Protein AF-A0A7W0QLF8-F1 (afdb_monomer)

Structure (mmCIF, N/CA/C/O backbone):
data_AF-A0A7W0QLF8-F1
#
_entry.id   AF-A0A7W0QLF8-F1
#
loop_
_atom_site.group_PDB
_atom_site.id
_atom_site.type_symbol
_atom_site.label_atom_id
_atom_site.label_alt_id
_atom_site.label_comp_id
_atom_site.label_asym_id
_atom_site.label_entity_id
_atom_site.label_seq_id
_atom_site.pdbx_PDB_ins_code
_atom_site.Cartn_x
_atom_site.Cartn_y
_atom_site.Cartn_z
_atom_site.occupancy
_atom_site.B_iso_or_equiv
_atom_site.auth_seq_id
_atom_site.auth_comp_id
_atom_site.auth_asym_id
_atom_site.auth_atom_id
_atom_site.pdbx_PDB_model_num
ATOM 1 N N . MET A 1 1 ? 30.993 10.454 -6.622 1.00 59.81 1 MET A N 1
ATOM 2 C CA . MET A 1 1 ? 31.037 11.450 -5.529 1.00 59.81 1 MET A CA 1
ATOM 3 C C . MET A 1 1 ? 32.199 12.380 -5.813 1.00 59.81 1 MET A C 1
ATOM 5 O O . MET A 1 1 ? 33.198 11.909 -6.334 1.00 59.81 1 MET A O 1
ATOM 9 N N . SER A 1 2 ? 32.031 13.682 -5.590 1.00 84.94 2 SER A N 1
ATOM 10 C CA . SER A 1 2 ? 33.060 14.684 -5.895 1.00 84.94 2 SER A CA 1
ATOM 11 C C . SER A 1 2 ? 34.133 14.693 -4.798 1.00 84.94 2 SER A C 1
ATOM 13 O O . SER A 1 2 ? 33.792 14.639 -3.618 1.00 84.94 2 SER A O 1
ATOM 15 N N . PHE A 1 3 ? 35.407 14.806 -5.188 1.00 92.56 3 PHE A N 1
ATOM 16 C CA . PHE A 1 3 ? 36.558 14.972 -4.285 1.00 92.56 3 PHE A CA 1
ATOM 17 C C . PHE A 1 3 ? 36.371 16.151 -3.312 1.00 92.56 3 PHE A C 1
ATOM 19 O O . PHE A 1 3 ? 36.830 16.124 -2.173 1.00 92.56 3 PHE A O 1
ATOM 26 N N . GLU A 1 4 ? 35.619 17.171 -3.727 1.00 89.75 4 GLU A N 1
ATOM 27 C CA . GLU A 1 4 ? 35.323 18.337 -2.899 1.00 89.75 4 GLU A CA 1
ATOM 28 C C . GLU A 1 4 ? 34.370 18.013 -1.737 1.00 89.75 4 GLU A C 1
ATOM 30 O O . GLU A 1 4 ? 34.516 18.573 -0.652 1.00 89.75 4 GLU A O 1
ATOM 35 N N . LEU A 1 5 ? 33.440 17.065 -1.919 1.00 91.88 5 LEU A N 1
ATOM 36 C CA . LEU A 1 5 ? 32.560 16.599 -0.843 1.00 91.88 5 LEU A CA 1
ATOM 37 C C . LEU A 1 5 ? 33.354 15.827 0.218 1.00 91.88 5 LEU A C 1
ATOM 39 O O . LEU A 1 5 ? 33.158 16.045 1.410 1.00 91.88 5 LEU A O 1
ATOM 43 N N . GLU A 1 6 ? 34.276 14.959 -0.207 1.00 92.88 6 GLU A N 1
ATOM 44 C CA . GLU A 1 6 ? 35.156 14.229 0.714 1.00 92.88 6 GLU A CA 1
ATOM 45 C C . GLU A 1 6 ? 36.077 15.175 1.487 1.00 92.88 6 GLU A C 1
ATOM 47 O O . GLU A 1 6 ? 36.254 15.001 2.695 1.00 92.88 6 GLU A O 1
ATOM 52 N N . ARG A 1 7 ? 36.603 16.216 0.825 1.00 95.94 7 ARG A N 1
ATOM 53 C CA . ARG A 1 7 ? 37.396 17.256 1.489 1.00 95.94 7 ARG A CA 1
ATOM 54 C C . ARG A 1 7 ? 36.575 17.992 2.549 1.00 95.94 7 ARG A C 1
ATOM 56 O O . ARG A 1 7 ? 37.026 18.093 3.685 1.00 95.94 7 ARG A O 1
ATOM 63 N N . ARG A 1 8 ? 35.354 18.430 2.213 1.00 93.44 8 ARG A N 1
ATOM 64 C CA . ARG A 1 8 ? 34.465 19.138 3.155 1.00 93.44 8 ARG A CA 1
ATOM 65 C C . ARG A 1 8 ? 34.026 18.264 4.329 1.00 93.44 8 ARG A C 1
ATOM 67 O O . ARG A 1 8 ? 33.943 18.762 5.443 1.00 93.44 8 ARG A O 1
ATOM 74 N N . LEU A 1 9 ? 33.773 16.972 4.110 1.00 92.81 9 LEU A N 1
ATOM 75 C CA . LEU A 1 9 ? 33.439 16.038 5.194 1.00 92.81 9 LEU A CA 1
ATOM 76 C C . LEU A 1 9 ? 34.623 15.794 6.134 1.00 92.81 9 LEU A C 1
ATOM 78 O O . LEU A 1 9 ? 34.418 15.638 7.335 1.00 92.81 9 LEU A O 1
ATOM 82 N N . ARG A 1 10 ? 35.852 15.771 5.606 1.00 93.50 10 ARG A N 1
ATOM 83 C CA . ARG A 1 10 ? 37.066 15.648 6.423 1.00 93.50 10 ARG A CA 1
ATOM 84 C C . ARG A 1 10 ? 37.298 16.902 7.267 1.00 93.50 10 ARG A C 1
ATOM 86 O O . ARG A 1 10 ? 37.461 16.783 8.472 1.00 93.50 10 ARG A O 1
ATOM 93 N N . GLU A 1 11 ? 37.205 18.076 6.652 1.00 95.81 11 GLU A N 1
ATOM 94 C CA . GLU A 1 11 ? 37.344 19.379 7.319 1.00 95.81 11 GLU A CA 1
ATOM 95 C C . GLU A 1 11 ? 36.250 19.607 8.382 1.00 95.81 11 GLU A C 1
ATOM 97 O O . GLU A 1 11 ? 36.529 20.059 9.491 1.00 95.81 11 GLU A O 1
ATOM 102 N N . ALA A 1 12 ? 35.007 19.201 8.096 1.00 92.81 12 ALA A N 1
ATOM 103 C CA . ALA A 1 12 ? 33.916 19.208 9.072 1.00 92.81 12 ALA A CA 1
ATOM 104 C C . ALA A 1 12 ? 34.170 18.256 10.254 1.00 92.81 12 ALA A C 1
ATOM 106 O O . ALA A 1 12 ? 33.789 18.549 11.382 1.00 92.81 12 ALA A O 1
ATOM 107 N N . ARG A 1 13 ? 34.816 17.107 10.021 1.00 90.56 13 ARG A N 1
ATOM 108 C CA . ARG A 1 13 ? 35.130 16.144 11.086 1.00 90.56 13 ARG A CA 1
ATOM 109 C C . ARG A 1 13 ? 36.252 16.629 12.001 1.00 90.56 13 ARG A C 1
ATOM 111 O O . ARG A 1 13 ? 36.237 16.291 13.174 1.00 90.56 13 ARG A O 1
ATOM 118 N N . GLU A 1 14 ? 37.192 17.405 11.471 1.00 92.50 14 GLU A N 1
ATOM 119 C CA . GLU A 1 14 ? 38.276 18.015 12.252 1.00 92.50 14 GLU A CA 1
ATOM 120 C C . GLU A 1 14 ? 37.812 19.242 13.054 1.00 92.50 14 GLU A C 1
ATOM 122 O O . GLU A 1 14 ? 38.428 19.580 14.060 1.00 92.50 14 GLU A O 1
ATOM 127 N N . THR A 1 15 ? 36.725 19.904 12.641 1.00 93.38 15 THR A N 1
ATOM 128 C CA . THR A 1 15 ? 36.199 21.106 13.317 1.00 93.38 15 THR A CA 1
ATOM 129 C C . THR A 1 15 ? 35.129 20.816 14.362 1.00 93.38 15 THR A C 1
ATOM 131 O O . THR A 1 15 ? 34.858 21.669 15.209 1.00 93.38 15 THR A O 1
ATOM 134 N N . LEU A 1 16 ? 34.508 19.637 14.324 1.00 87.31 16 LEU A N 1
ATOM 135 C CA . LEU A 1 16 ? 33.537 19.253 15.337 1.00 87.31 16 LEU A CA 1
ATOM 136 C C . LEU A 1 16 ? 34.277 18.856 16.619 1.00 87.31 16 LEU A C 1
ATOM 138 O O . LEU A 1 16 ? 35.138 17.979 16.563 1.00 87.31 16 LEU A O 1
ATOM 142 N N . PRO A 1 17 ? 33.955 19.469 17.772 1.00 85.81 17 PRO A N 1
ATOM 143 C CA . PRO A 1 17 ? 34.506 19.020 19.039 1.00 85.81 17 PRO A CA 1
ATOM 144 C C . PRO A 1 17 ? 34.111 17.561 19.257 1.00 85.81 17 PRO A C 1
ATOM 146 O O . PRO A 1 17 ? 32.980 17.167 18.947 1.00 85.81 17 PRO A O 1
ATOM 149 N N . ASP A 1 18 ? 35.040 16.766 19.790 1.00 85.38 18 ASP A N 1
ATOM 150 C CA . ASP A 1 18 ? 34.724 15.401 20.188 1.00 85.38 18 ASP A CA 1
ATOM 151 C C . ASP A 1 18 ? 33.491 15.418 21.104 1.00 85.38 18 ASP A C 1
ATOM 153 O O . ASP A 1 18 ? 33.363 16.306 21.959 1.00 85.38 18 ASP A O 1
ATOM 157 N N . PRO A 1 19 ? 32.542 14.484 20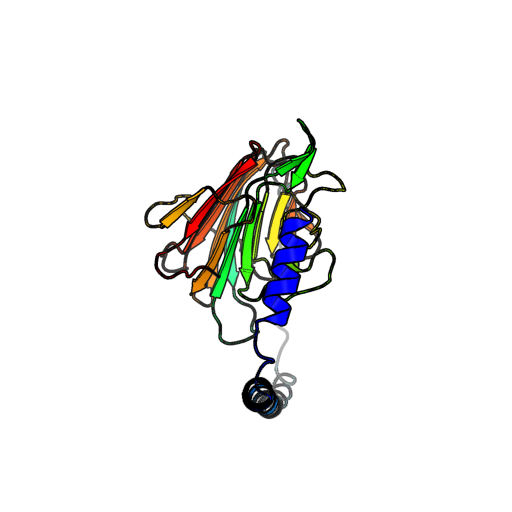.914 1.00 82.50 19 PRO A N 1
ATOM 158 C CA . PRO A 1 19 ? 31.359 14.426 21.749 1.00 82.50 19 PRO A CA 1
ATOM 159 C C . PRO A 1 19 ? 31.801 14.285 23.201 1.00 82.50 19 PRO A C 1
ATOM 161 O O . PRO A 1 19 ? 32.531 13.355 23.548 1.00 82.50 19 PRO A O 1
ATOM 164 N N . ASP A 1 20 ? 31.349 15.220 24.033 1.00 90.38 20 ASP A N 1
ATOM 165 C CA . ASP A 1 20 ? 31.672 15.238 25.451 1.00 90.38 20 ASP A CA 1
ATOM 166 C C . ASP A 1 20 ? 31.415 13.850 26.063 1.00 90.38 20 ASP A C 1
ATOM 168 O O . ASP A 1 20 ? 30.357 13.231 25.861 1.00 90.38 20 ASP A O 1
ATOM 172 N N . ALA A 1 21 ? 32.412 13.341 26.788 1.00 90.31 21 ALA A N 1
ATOM 173 C CA . ALA A 1 21 ? 32.345 12.043 27.439 1.00 90.31 21 ALA A CA 1
ATOM 174 C C . ALA A 1 21 ? 31.114 11.964 28.352 1.00 90.31 21 ALA A C 1
ATOM 176 O O . ALA A 1 21 ? 30.435 10.934 28.370 1.00 90.31 21 ALA A O 1
ATOM 177 N N . THR A 1 22 ? 30.754 13.077 29.007 1.00 90.62 22 THR A N 1
ATOM 178 C CA . THR A 1 22 ? 29.573 13.135 29.880 1.00 90.62 22 THR A CA 1
ATOM 179 C C . THR A 1 22 ? 28.265 13.048 29.089 1.00 90.62 22 THR A C 1
ATOM 181 O O . THR A 1 22 ? 27.346 12.328 29.485 1.00 90.62 22 THR A O 1
ATOM 184 N N . ALA A 1 23 ? 28.185 13.685 27.914 1.00 84.31 23 ALA A N 1
ATOM 185 C CA . ALA A 1 23 ? 27.018 13.602 27.037 1.00 84.31 23 ALA A CA 1
ATOM 186 C C . ALA A 1 23 ? 26.820 12.178 26.492 1.00 84.31 23 ALA A C 1
ATOM 188 O O . ALA A 1 23 ? 25.691 11.677 26.429 1.00 84.31 23 ALA A O 1
ATOM 189 N N . THR A 1 24 ? 27.920 11.503 26.151 1.00 89.12 24 THR A N 1
ATOM 190 C CA . THR A 1 24 ? 27.908 10.111 25.682 1.00 89.12 24 THR A CA 1
ATOM 191 C C . THR A 1 24 ? 27.497 9.149 26.799 1.00 89.12 24 THR A C 1
ATOM 193 O O . THR A 1 24 ? 26.683 8.246 26.575 1.00 89.12 24 THR A O 1
ATOM 196 N N . GLU A 1 25 ? 27.998 9.358 28.018 1.00 90.62 25 GLU A N 1
ATOM 197 C CA . GLU A 1 25 ? 27.631 8.569 29.194 1.00 90.62 25 GLU A CA 1
ATOM 198 C C . GLU A 1 25 ? 26.150 8.746 29.547 1.00 90.62 25 GLU A C 1
ATOM 200 O O . GLU A 1 25 ? 25.423 7.756 29.641 1.00 90.62 25 GLU A O 1
ATOM 205 N N . HIS A 1 26 ? 25.643 9.981 29.585 1.00 88.88 26 HIS A N 1
ATOM 206 C CA . HIS A 1 26 ? 24.223 10.237 29.828 1.00 88.88 26 HIS A CA 1
ATOM 207 C C . HIS A 1 26 ? 23.309 9.659 28.740 1.00 88.88 26 HIS A C 1
ATOM 209 O O . HIS A 1 26 ? 22.229 9.136 29.044 1.00 88.88 26 HIS A O 1
ATOM 215 N N . ALA A 1 27 ? 23.713 9.716 27.468 1.00 82.56 27 ALA A N 1
ATOM 216 C CA . ALA A 1 27 ? 22.967 9.076 26.386 1.00 82.56 27 ALA A CA 1
ATOM 217 C C . ALA A 1 27 ? 22.916 7.549 26.571 1.00 82.56 27 ALA A C 1
ATOM 219 O O . ALA A 1 27 ? 21.852 6.935 26.417 1.00 82.56 27 ALA A O 1
ATOM 220 N N . ARG A 1 28 ? 24.038 6.938 26.974 1.00 90.12 28 ARG A N 1
ATOM 221 C CA . ARG A 1 28 ? 24.133 5.503 27.269 1.00 90.12 28 ARG A CA 1
ATOM 222 C C . ARG A 1 28 ? 23.281 5.110 28.475 1.00 90.12 28 ARG A C 1
ATOM 224 O O . ARG A 1 28 ? 22.549 4.123 28.395 1.00 90.12 28 ARG A O 1
ATOM 231 N N . GLU A 1 29 ? 23.312 5.881 29.556 1.00 89.88 29 GLU A N 1
ATOM 232 C CA . GLU A 1 29 ? 22.484 5.649 30.743 1.00 89.88 29 GLU A CA 1
ATOM 233 C C . GLU A 1 29 ? 20.989 5.723 30.421 1.00 89.88 29 GLU A C 1
ATOM 235 O O . GLU A 1 29 ? 20.229 4.830 30.806 1.00 89.88 29 GLU A O 1
ATOM 240 N N . ARG A 1 30 ? 20.551 6.727 29.646 1.00 84.69 30 ARG A N 1
ATOM 241 C CA . ARG A 1 30 ? 19.147 6.839 29.209 1.00 84.69 30 ARG A CA 1
ATOM 242 C C . ARG A 1 30 ? 18.724 5.650 28.347 1.00 84.69 30 ARG A C 1
ATOM 244 O O . ARG A 1 30 ? 17.632 5.109 28.547 1.00 84.69 30 ARG A O 1
ATOM 251 N N . ALA A 1 31 ? 19.587 5.210 27.430 1.00 79.06 31 ALA A N 1
ATOM 252 C CA . ALA A 1 31 ? 19.327 4.041 26.594 1.00 79.06 31 ALA A CA 1
ATOM 253 C C . ALA A 1 31 ? 19.209 2.754 27.434 1.00 79.06 31 ALA A C 1
ATOM 255 O O . ALA A 1 31 ? 18.271 1.972 27.251 1.00 79.06 31 ALA A O 1
ATOM 256 N N . LEU A 1 32 ? 20.100 2.554 28.411 1.00 86.19 32 LEU A N 1
ATOM 257 C CA . LEU A 1 32 ? 20.060 1.398 29.312 1.00 86.19 32 LEU A CA 1
ATOM 258 C C . LEU A 1 32 ? 18.845 1.432 30.254 1.00 86.19 32 LEU A C 1
ATOM 260 O O . LEU A 1 32 ? 18.194 0.401 30.449 1.00 86.19 32 LEU A O 1
ATOM 264 N N . ALA A 1 33 ? 18.465 2.604 30.770 1.00 79.12 33 ALA A N 1
ATOM 265 C CA . ALA A 1 33 ? 17.275 2.775 31.605 1.00 79.12 33 ALA A CA 1
ATOM 266 C C . ALA A 1 33 ? 15.975 2.437 30.847 1.00 79.12 33 ALA A C 1
ATOM 268 O O . ALA A 1 33 ? 15.067 1.809 31.410 1.00 79.12 33 ALA A O 1
ATOM 269 N N . ALA A 1 34 ? 15.895 2.778 29.555 1.00 70.00 34 ALA A N 1
ATOM 270 C CA . ALA A 1 34 ? 14.769 2.411 28.693 1.00 70.00 34 ALA A CA 1
ATOM 271 C C . ALA A 1 34 ? 14.668 0.887 28.477 1.00 70.00 34 ALA A C 1
ATOM 273 O O . ALA A 1 34 ? 13.565 0.329 28.440 1.00 70.00 34 ALA A O 1
ATOM 274 N N . ILE A 1 35 ? 15.807 0.188 28.402 1.00 72.00 35 ILE A N 1
ATOM 275 C CA . ILE A 1 35 ? 15.861 -1.275 28.257 1.00 72.00 35 ILE A CA 1
ATOM 276 C C . ILE A 1 35 ? 15.499 -1.977 29.580 1.00 72.00 35 ILE A C 1
ATOM 278 O O . ILE A 1 35 ? 14.704 -2.924 29.577 1.00 72.00 35 ILE A O 1
ATOM 282 N N . GLY A 1 36 ? 16.012 -1.494 30.719 1.00 65.81 36 GLY A N 1
ATOM 283 C CA . GLY A 1 36 ? 15.787 -2.085 32.046 1.00 65.81 36 GLY A CA 1
ATOM 284 C C . GLY A 1 36 ? 14.313 -2.113 32.467 1.00 65.81 36 GLY A C 1
ATOM 285 O O . GLY A 1 36 ? 13.805 -3.156 32.894 1.00 65.81 36 GLY A O 1
ATOM 286 N N . ARG A 1 37 ? 13.571 -1.016 32.238 1.00 56.91 37 ARG A N 1
ATOM 287 C CA . ARG A 1 37 ? 12.118 -0.945 32.519 1.00 56.91 37 ARG A CA 1
ATOM 288 C C . ARG A 1 37 ? 11.295 -1.947 31.697 1.00 56.91 37 ARG A C 1
ATOM 290 O O . ARG A 1 37 ? 10.213 -2.354 32.120 1.00 56.91 37 ARG A O 1
ATOM 297 N N . ARG A 1 38 ? 11.807 -2.379 30.538 1.00 54.50 38 ARG A N 1
ATOM 298 C CA . ARG A 1 38 ? 11.148 -3.347 29.646 1.00 54.50 38 ARG A CA 1
ATOM 299 C C . ARG A 1 38 ? 11.276 -4.792 30.142 1.00 54.50 38 ARG A C 1
ATOM 301 O O . ARG A 1 38 ? 10.392 -5.602 29.863 1.00 54.50 38 ARG A O 1
ATOM 308 N N . ARG A 1 39 ? 12.348 -5.119 30.877 1.00 50.59 39 ARG A N 1
ATOM 309 C CA . ARG A 1 39 ? 12.641 -6.487 31.347 1.00 50.59 39 ARG A CA 1
ATOM 310 C C . ARG A 1 39 ? 11.879 -6.847 32.628 1.00 50.59 39 ARG A C 1
ATOM 312 O O . ARG A 1 39 ? 11.371 -7.961 32.720 1.00 50.59 39 ARG A O 1
ATOM 319 N N . SER A 1 40 ? 11.703 -5.907 33.563 1.00 50.81 40 SER A N 1
ATOM 320 C CA . SER A 1 40 ? 11.009 -6.183 34.837 1.00 50.81 40 SER A CA 1
ATOM 321 C C . SER A 1 40 ? 9.503 -6.440 34.680 1.00 50.81 40 SER A C 1
ATOM 323 O O . SER A 1 40 ? 8.929 -7.231 35.428 1.00 50.81 40 SER A O 1
ATOM 325 N N . ARG A 1 41 ? 8.854 -5.854 33.663 1.00 52.47 41 ARG A N 1
ATOM 326 C CA . ARG A 1 41 ? 7.418 -6.070 33.398 1.00 52.47 41 ARG A CA 1
ATOM 327 C C . ARG A 1 41 ? 7.089 -7.440 32.794 1.00 52.47 41 ARG A C 1
ATOM 329 O O . ARG A 1 41 ? 5.954 -7.883 32.924 1.00 52.47 41 ARG A O 1
ATOM 336 N N . ARG A 1 42 ? 8.052 -8.135 32.173 1.00 51.75 42 ARG A N 1
ATOM 337 C CA . ARG A 1 42 ? 7.826 -9.470 31.576 1.00 51.75 42 ARG A CA 1
ATOM 338 C C . ARG A 1 42 ? 7.835 -10.615 32.590 1.00 51.75 42 ARG A C 1
ATOM 340 O O . ARG A 1 42 ? 7.251 -11.650 32.311 1.00 51.75 42 ARG A O 1
ATOM 347 N N . LEU A 1 43 ? 8.459 -10.434 33.754 1.00 49.16 43 LEU A N 1
ATOM 348 C CA . LEU A 1 43 ? 8.542 -11.485 34.777 1.00 49.16 43 LEU A CA 1
ATOM 349 C C . LEU A 1 43 ? 7.288 -11.575 35.660 1.00 49.16 43 LEU A C 1
ATOM 351 O O . LEU A 1 43 ? 7.068 -12.597 36.296 1.00 49.16 43 LEU A O 1
ATOM 355 N N . ARG A 1 44 ? 6.433 -10.544 35.679 1.00 48.53 44 ARG A N 1
ATOM 356 C CA . ARG A 1 44 ? 5.190 -10.553 36.473 1.00 48.53 44 ARG A CA 1
ATOM 357 C C . ARG A 1 44 ? 3.974 -11.122 35.731 1.00 48.53 44 ARG A C 1
ATOM 359 O O . ARG A 1 44 ? 2.966 -11.395 36.368 1.00 48.53 44 ARG A O 1
ATOM 366 N N . SER A 1 45 ? 4.048 -11.330 34.414 1.00 45.88 45 SER A N 1
ATOM 367 C CA . SER A 1 45 ? 2.911 -11.798 33.602 1.00 45.88 45 SER A CA 1
ATOM 368 C C . SER A 1 45 ? 2.874 -13.309 33.353 1.00 45.88 45 SER A C 1
ATOM 370 O O . SER A 1 45 ? 1.851 -13.818 32.905 1.00 45.88 45 SER A O 1
ATOM 372 N N . THR A 1 46 ? 3.933 -14.054 33.677 1.00 46.25 46 THR A N 1
ATOM 373 C CA . THR A 1 46 ? 3.967 -15.518 33.499 1.00 46.25 46 THR A CA 1
ATOM 374 C C . THR A 1 46 ? 3.366 -16.296 34.672 1.00 46.25 46 THR A C 1
ATOM 376 O O . THR A 1 46 ? 2.995 -17.450 34.492 1.00 46.25 46 THR A O 1
ATOM 379 N N . ALA A 1 47 ? 3.201 -15.683 35.848 1.00 47.12 47 ALA A N 1
ATOM 380 C CA . ALA A 1 47 ? 2.670 -16.369 37.031 1.00 47.12 47 ALA A CA 1
ATOM 381 C C . ALA A 1 47 ? 1.137 -16.564 37.014 1.00 47.12 47 ALA A C 1
ATOM 383 O O . ALA A 1 47 ? 0.632 -17.470 37.666 1.00 47.12 47 ALA A O 1
ATOM 384 N N . LEU A 1 48 ? 0.384 -15.765 36.247 1.00 47.78 48 LEU A N 1
ATOM 385 C CA . LEU A 1 48 ? -1.090 -15.801 36.249 1.00 47.78 48 LEU A CA 1
ATOM 386 C C . LEU A 1 48 ? -1.709 -16.766 35.222 1.00 47.78 48 LEU A C 1
ATOM 388 O O . LEU A 1 48 ? -2.875 -17.123 35.350 1.00 47.78 48 LEU A O 1
ATOM 392 N N . VAL A 1 49 ? -0.951 -17.221 34.219 1.00 47.12 49 VAL A N 1
ATOM 393 C CA . VAL A 1 49 ? -1.490 -18.074 33.138 1.00 47.12 49 VAL A CA 1
ATOM 394 C C . VAL A 1 49 ? -1.494 -19.563 33.514 1.00 47.12 49 VAL A C 1
ATOM 396 O O . VAL A 1 49 ? -2.300 -20.326 32.988 1.00 47.12 49 VAL A O 1
ATOM 399 N N . ALA A 1 50 ? -0.665 -19.985 34.474 1.00 45.41 50 ALA A N 1
ATOM 400 C CA . ALA A 1 50 ? -0.589 -21.388 34.887 1.00 45.41 50 ALA A CA 1
ATOM 401 C C . ALA A 1 50 ? -1.817 -21.867 35.692 1.00 45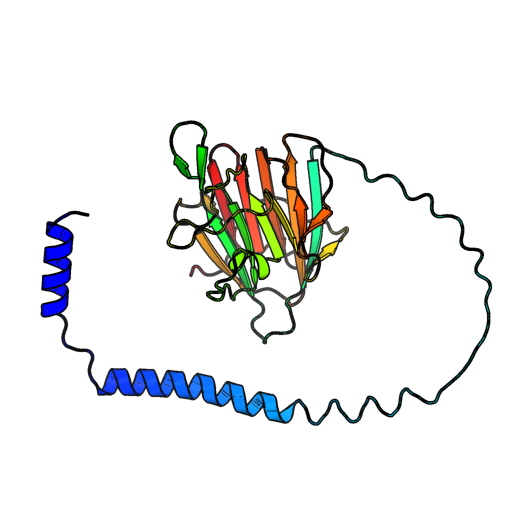.41 50 ALA A C 1
ATOM 403 O O . ALA A 1 50 ? -2.111 -23.058 35.696 1.00 45.41 50 ALA A O 1
ATOM 404 N N . ALA A 1 51 ? -2.574 -20.963 36.324 1.00 44.91 51 ALA A N 1
ATOM 405 C CA . ALA A 1 51 ? -3.698 -21.341 37.186 1.00 44.91 51 ALA A CA 1
ATOM 406 C C . ALA A 1 51 ? -5.001 -21.669 36.426 1.00 44.91 51 ALA A C 1
ATOM 408 O O . ALA A 1 51 ? -5.863 -22.357 36.962 1.00 44.91 51 ALA A O 1
ATOM 409 N N . VAL A 1 52 ? -5.162 -21.220 35.174 1.00 47.62 52 VAL A N 1
ATOM 410 C CA . VAL A 1 52 ? -6.441 -21.357 34.440 1.00 47.62 52 VAL A CA 1
ATOM 411 C C . VAL A 1 52 ? -6.517 -22.643 33.601 1.00 47.62 52 VAL A C 1
ATOM 413 O O . VAL A 1 52 ? -7.604 -23.091 33.250 1.00 47.62 52 VAL A O 1
ATOM 416 N N . VAL A 1 53 ? -5.388 -23.302 33.322 1.00 45.25 53 VAL A N 1
ATOM 417 C CA . VAL A 1 53 ? -5.358 -24.488 32.441 1.00 45.25 53 VAL A CA 1
ATOM 418 C C . VAL A 1 53 ? -5.809 -25.777 33.148 1.00 45.25 53 VAL A C 1
ATOM 420 O O . VAL A 1 53 ? -6.236 -26.717 32.485 1.00 45.25 53 VAL A O 1
ATOM 423 N N . VAL A 1 54 ? -5.814 -25.829 34.484 1.00 46.34 54 VAL A N 1
ATOM 424 C CA . VAL A 1 54 ? -6.161 -27.061 35.223 1.00 46.34 54 VAL A CA 1
ATOM 425 C C . VAL A 1 54 ? -7.681 -27.265 35.380 1.00 46.34 54 VAL A C 1
ATOM 427 O O . VAL A 1 54 ? -8.129 -28.394 35.546 1.00 46.34 54 VAL A O 1
ATOM 430 N N . ALA A 1 55 ? -8.509 -26.224 35.240 1.00 46.50 55 ALA A N 1
ATOM 431 C CA . ALA A 1 55 ? -9.957 -26.333 35.479 1.00 46.50 55 ALA A CA 1
ATOM 432 C C . ALA A 1 55 ? -10.792 -26.798 34.263 1.00 46.50 55 ALA A C 1
ATOM 434 O O . ALA A 1 55 ? -11.968 -27.113 34.419 1.00 46.50 55 ALA A O 1
ATOM 435 N N . ALA A 1 56 ? -10.218 -26.865 33.057 1.00 47.88 56 ALA A N 1
ATOM 436 C CA . ALA A 1 56 ? -10.974 -27.149 31.828 1.00 47.88 56 ALA A CA 1
ATOM 437 C C . ALA A 1 56 ? -10.938 -28.622 31.366 1.00 47.88 56 ALA A C 1
ATOM 439 O O . ALA A 1 56 ? -11.414 -28.926 30.275 1.00 47.88 56 ALA A O 1
ATOM 440 N N . LEU A 1 57 ? -10.376 -29.541 32.162 1.00 46.78 57 LEU A N 1
ATOM 441 C CA . LEU A 1 57 ? -10.204 -30.951 31.775 1.00 46.78 57 LEU A CA 1
ATOM 442 C C . LEU A 1 57 ? -11.280 -31.918 32.304 1.00 46.78 57 LEU A C 1
ATOM 444 O O . LEU A 1 57 ? -11.200 -33.105 32.006 1.00 46.78 57 LEU A O 1
ATOM 448 N N . LEU A 1 58 ? -12.294 -31.466 33.054 1.00 52.12 58 LEU A N 1
ATOM 449 C CA . LEU A 1 58 ? -13.218 -32.379 33.752 1.00 52.12 58 LEU A CA 1
ATOM 450 C C . LEU A 1 58 ? -14.706 -32.022 33.614 1.00 52.12 58 LEU A C 1
ATOM 452 O O . LEU A 1 58 ? -15.422 -31.969 34.611 1.00 52.12 58 LEU A O 1
ATOM 456 N N . GLY A 1 59 ? -15.220 -31.818 32.397 1.00 41.78 59 GLY A N 1
ATOM 457 C CA . GLY A 1 59 ? -16.667 -31.638 32.265 1.00 41.78 59 GLY A CA 1
ATOM 458 C C . GLY A 1 59 ? -17.275 -31.851 30.884 1.00 41.78 59 GLY A C 1
ATOM 459 O O . GLY A 1 59 ? -17.243 -30.928 30.087 1.00 41.78 59 GLY A O 1
ATOM 460 N N . VAL A 1 60 ? -17.902 -33.029 30.709 1.00 49.47 60 VAL A N 1
ATOM 461 C CA . VAL A 1 60 ? -19.226 -33.271 30.073 1.00 49.47 60 VAL A CA 1
ATOM 462 C C . VAL A 1 60 ? -19.377 -32.853 28.593 1.00 49.47 60 VAL A C 1
ATOM 464 O O . VAL A 1 60 ? -19.098 -31.730 28.215 1.00 49.47 60 VAL A O 1
ATOM 467 N N . GLY A 1 61 ? -19.884 -33.637 27.643 1.00 42.50 61 GLY A N 1
ATOM 468 C CA . GLY A 1 61 ? -20.648 -34.880 27.621 1.00 42.50 61 GLY A CA 1
ATOM 469 C C . GLY A 1 61 ? -21.215 -35.012 26.196 1.00 42.50 61 GLY A C 1
ATOM 470 O O . GLY A 1 61 ? -21.617 -34.024 25.585 1.00 42.50 61 GLY A O 1
ATOM 471 N N . PHE A 1 62 ? -21.167 -36.218 25.637 1.00 50.16 62 PHE A N 1
ATOM 472 C CA . PHE A 1 62 ? -21.601 -36.556 24.280 1.00 50.16 62 PHE A CA 1
ATOM 473 C C . PHE A 1 62 ? -23.126 -36.415 24.123 1.00 50.16 62 PHE A C 1
ATOM 475 O O . PHE A 1 62 ? -23.875 -37.107 24.806 1.00 50.16 62 PHE A O 1
ATOM 482 N N . ALA A 1 63 ? -23.590 -35.607 23.168 1.00 45.69 63 ALA A N 1
ATOM 483 C CA . ALA A 1 63 ? -24.933 -35.724 22.602 1.00 45.69 63 ALA A CA 1
ATOM 484 C C . ALA A 1 63 ? -24.844 -35.535 21.085 1.00 45.69 63 ALA A C 1
ATOM 486 O O . ALA A 1 63 ? -24.458 -34.477 20.587 1.00 45.69 63 ALA A O 1
ATOM 487 N N . GLY A 1 64 ? -25.124 -36.620 20.364 1.00 49.19 64 GLY A N 1
ATOM 488 C CA . GLY A 1 64 ? -25.063 -36.692 18.914 1.00 49.19 64 GLY A CA 1
ATOM 489 C C . GLY A 1 64 ? -26.222 -35.949 18.258 1.00 49.19 64 GLY A C 1
ATOM 490 O O . GLY A 1 64 ? -27.383 -36.180 18.578 1.00 49.19 64 GLY A O 1
ATOM 491 N N . ALA A 1 65 ? -25.892 -35.100 17.292 1.00 46.59 65 ALA A N 1
ATOM 492 C CA . ALA A 1 65 ? -26.832 -34.587 16.312 1.00 46.59 65 ALA A CA 1
ATOM 493 C C . ALA A 1 65 ? -26.210 -34.789 14.928 1.00 46.59 65 ALA A C 1
ATOM 495 O O . ALA A 1 65 ? -25.217 -34.154 14.564 1.00 46.59 65 ALA A O 1
ATOM 496 N N . SER A 1 66 ? -26.777 -35.733 14.181 1.00 48.25 66 SER A N 1
ATOM 497 C CA . SER A 1 66 ? -26.442 -36.024 12.791 1.00 48.25 66 SER A CA 1
ATOM 498 C C . SER A 1 66 ? -26.918 -34.874 11.905 1.00 48.25 66 SER A C 1
ATOM 500 O O . SER A 1 66 ? -28.024 -34.896 11.372 1.00 48.25 66 SER A O 1
ATOM 502 N N . PHE A 1 67 ? -26.086 -33.845 11.755 1.00 53.84 67 PHE A N 1
ATOM 503 C CA . PHE A 1 67 ? -26.297 -32.811 10.749 1.00 53.84 67 PHE A CA 1
ATOM 504 C C . PHE A 1 67 ? -25.950 -33.385 9.374 1.00 53.84 67 PHE A C 1
ATOM 506 O O . PHE A 1 67 ? -24.777 -33.572 9.040 1.00 53.84 67 PHE A O 1
ATOM 513 N N . LEU A 1 68 ? -26.985 -33.671 8.582 1.00 56.81 68 LEU A N 1
ATOM 514 C CA . LEU A 1 68 ? -26.880 -33.927 7.149 1.00 56.81 68 LEU A CA 1
ATOM 515 C C . LEU A 1 68 ? -26.222 -32.702 6.499 1.00 56.81 68 LEU A C 1
ATOM 517 O O . LEU A 1 68 ? -26.833 -31.652 6.316 1.00 56.81 68 LEU A O 1
ATOM 521 N N . ARG A 1 69 ? -24.920 -32.820 6.241 1.00 48.66 69 ARG A N 1
ATOM 522 C CA . ARG A 1 69 ? -24.079 -31.781 5.654 1.00 48.66 69 ARG A CA 1
ATOM 523 C C . ARG A 1 69 ? -24.327 -31.793 4.152 1.00 48.66 69 ARG A C 1
ATOM 525 O O . ARG A 1 69 ? -23.790 -32.649 3.452 1.00 48.66 69 ARG A O 1
ATOM 532 N N . GLU A 1 70 ? -25.161 -30.875 3.671 1.00 53.69 70 GLU A N 1
ATOM 533 C CA . GLU A 1 70 ? -25.346 -30.674 2.235 1.00 53.69 70 GLU A CA 1
ATOM 534 C C . GLU A 1 70 ? -23.976 -30.471 1.564 1.00 53.69 70 GLU A C 1
ATOM 536 O O . GLU A 1 70 ? -23.114 -29.756 2.102 1.00 53.69 70 GLU A O 1
ATOM 541 N N . PRO A 1 71 ? -23.725 -31.125 0.417 1.00 57.66 71 PRO A N 1
ATOM 542 C CA . PRO A 1 71 ? -22.473 -30.978 -0.297 1.00 57.66 71 PRO A CA 1
ATOM 543 C C . PRO A 1 71 ? -22.359 -29.533 -0.780 1.00 57.66 71 PRO A C 1
ATOM 545 O O . PRO A 1 71 ? -22.985 -29.130 -1.756 1.00 57.66 71 PRO A O 1
ATOM 548 N N . PHE A 1 72 ? -21.535 -28.739 -0.094 1.00 59.44 72 PHE A N 1
ATOM 549 C CA . PHE A 1 72 ? -21.104 -27.442 -0.593 1.00 59.44 72 PHE A CA 1
ATOM 550 C C . PHE A 1 72 ? -20.393 -27.670 -1.928 1.00 59.44 72 PHE A C 1
ATOM 552 O O . PHE A 1 72 ? -19.224 -28.060 -1.966 1.00 59.44 72 PHE A O 1
ATOM 559 N N . THR A 1 73 ? -21.085 -27.409 -3.035 1.00 60.38 73 THR A N 1
ATOM 560 C CA . THR A 1 73 ? -20.453 -27.230 -4.340 1.00 60.38 73 THR A CA 1
ATOM 561 C C . THR A 1 73 ? -19.491 -26.056 -4.223 1.00 60.38 73 THR A C 1
ATOM 563 O O . THR A 1 73 ? -19.896 -24.892 -4.218 1.00 60.38 73 THR A O 1
ATOM 566 N N . ALA A 1 74 ? -18.205 -26.366 -4.057 1.00 63.09 74 ALA A N 1
ATOM 567 C CA . ALA A 1 74 ? -17.137 -25.386 -3.989 1.00 63.09 74 ALA A CA 1
ATOM 568 C C . ALA A 1 74 ? -17.102 -24.606 -5.309 1.00 63.09 74 ALA A C 1
ATOM 570 O O . ALA A 1 74 ? -16.604 -25.089 -6.325 1.00 63.09 74 ALA A O 1
ATOM 571 N N . SER A 1 75 ? -17.676 -23.403 -5.305 1.00 64.00 75 SER A N 1
ATOM 572 C CA . SER A 1 75 ? -17.676 -22.535 -6.477 1.00 64.00 75 SER A CA 1
ATOM 573 C C . SER A 1 75 ? -16.232 -22.209 -6.863 1.00 64.00 75 SER A C 1
ATOM 575 O O . SER A 1 75 ? -15.440 -21.742 -6.035 1.00 64.00 75 SER A O 1
ATOM 577 N N . LYS A 1 76 ? -15.871 -22.505 -8.117 1.00 67.62 76 LYS A N 1
ATOM 578 C CA . LYS A 1 76 ? -14.531 -22.267 -8.663 1.00 67.62 76 LYS A CA 1
ATOM 579 C C . LYS A 1 76 ? -14.197 -20.778 -8.494 1.00 67.62 76 LYS A C 1
ATOM 581 O O . LYS A 1 76 ? -15.002 -19.938 -8.895 1.00 67.62 76 LYS A O 1
ATOM 586 N N . PRO A 1 77 ? -13.039 -20.416 -7.914 1.00 70.88 77 PRO A N 1
ATOM 587 C CA . PRO A 1 77 ? -12.695 -19.018 -7.699 1.00 70.88 77 PRO A CA 1
ATOM 588 C C . PRO A 1 77 ? -12.695 -18.272 -9.037 1.00 70.88 77 PRO A C 1
ATOM 590 O O . PRO A 1 77 ? -11.929 -18.604 -9.941 1.00 70.88 77 PRO A O 1
ATOM 593 N N . ALA A 1 78 ? -13.574 -17.275 -9.159 1.00 70.81 78 ALA A N 1
ATOM 594 C CA . ALA A 1 78 ? -13.673 -16.450 -10.353 1.00 70.81 78 ALA A CA 1
ATOM 595 C C . ALA A 1 78 ? -12.361 -15.679 -10.563 1.00 70.81 78 ALA A C 1
ATOM 597 O O . ALA A 1 78 ? -11.919 -14.911 -9.701 1.00 70.81 78 ALA A O 1
ATOM 598 N N . THR A 1 79 ? -11.726 -15.897 -11.711 1.00 82.94 79 THR A N 1
ATOM 599 C CA . THR A 1 79 ? -10.553 -15.142 -12.154 1.00 82.94 79 THR A CA 1
ATOM 600 C C . THR A 1 79 ? -11.019 -13.829 -12.767 1.00 82.94 79 THR A C 1
ATOM 602 O O . THR A 1 79 ? -11.772 -13.834 -13.737 1.00 82.94 79 THR A O 1
ATOM 605 N N . SER A 1 80 ? -10.568 -12.705 -12.215 1.00 91.25 80 SER A N 1
AT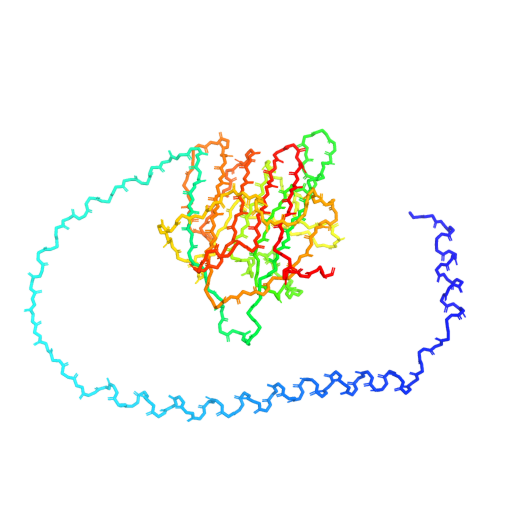OM 606 C CA . SER A 1 80 ? -10.871 -11.365 -12.723 1.00 91.25 80 SER A CA 1
ATOM 607 C C . SER A 1 80 ? -9.569 -10.609 -12.959 1.00 91.25 80 SER A C 1
ATOM 609 O O . SER A 1 80 ? -8.579 -10.848 -12.266 1.00 91.25 80 SER A O 1
ATOM 611 N N . ARG A 1 81 ? -9.565 -9.684 -13.925 1.00 96.56 81 ARG A N 1
ATOM 612 C CA . ARG A 1 81 ? -8.476 -8.700 -14.071 1.00 96.56 81 ARG A CA 1
ATOM 613 C C . ARG A 1 81 ? -8.516 -7.632 -12.981 1.00 96.56 81 ARG A C 1
ATOM 615 O O . ARG A 1 81 ? -7.548 -6.911 -12.812 1.00 96.56 81 ARG A O 1
ATOM 622 N N . ILE A 1 82 ? -9.618 -7.527 -12.241 1.00 97.12 82 ILE A N 1
ATOM 623 C CA . ILE A 1 82 ? -9.778 -6.558 -11.160 1.00 97.12 82 ILE A CA 1
ATOM 624 C C . ILE A 1 82 ? -9.825 -7.305 -9.832 1.00 97.12 82 ILE A C 1
ATOM 626 O O . ILE A 1 82 ? -10.732 -8.105 -9.574 1.00 97.12 82 ILE A O 1
ATOM 630 N N . VAL A 1 83 ? -8.863 -7.000 -8.968 1.00 96.75 83 VAL A N 1
ATOM 631 C CA . VAL A 1 83 ? -8.924 -7.331 -7.545 1.00 96.75 83 VAL A CA 1
ATOM 632 C C . VAL A 1 83 ? -9.513 -6.119 -6.843 1.00 96.75 83 VAL A C 1
ATOM 634 O O . VAL A 1 83 ? -8.969 -5.036 -6.966 1.00 96.75 83 VAL A O 1
ATOM 637 N N . ASP A 1 84 ? -10.616 -6.280 -6.119 1.00 97.62 84 ASP A N 1
ATOM 638 C CA . ASP A 1 84 ? -11.190 -5.225 -5.273 1.00 97.62 84 ASP A CA 1
ATOM 639 C C . ASP A 1 84 ? -11.746 -5.874 -4.011 1.00 97.62 84 ASP A C 1
ATOM 641 O O . ASP A 1 84 ? -12.733 -6.621 -4.064 1.00 97.62 84 ASP A O 1
ATOM 645 N N . ARG A 1 85 ? -11.033 -5.722 -2.896 1.00 97.62 85 ARG A N 1
ATOM 646 C CA . ARG A 1 85 ? -11.328 -6.433 -1.650 1.00 97.62 85 ARG A CA 1
ATOM 647 C C . ARG A 1 85 ? -11.071 -5.530 -0.451 1.00 97.62 85 ARG A C 1
ATOM 649 O O . ARG A 1 85 ? -10.047 -4.852 -0.385 1.00 97.62 85 ARG A O 1
ATOM 656 N N . THR A 1 86 ? -11.979 -5.594 0.519 1.00 98.50 86 THR A N 1
ATOM 657 C CA . THR A 1 86 ? -11.796 -5.003 1.845 1.00 98.50 86 THR A CA 1
ATOM 658 C C . THR A 1 86 ? -11.428 -6.084 2.854 1.00 98.50 86 THR A C 1
ATOM 660 O O . THR A 1 86 ? -11.944 -7.206 2.818 1.00 98.50 86 THR A O 1
ATOM 663 N N . PHE A 1 87 ? -10.564 -5.718 3.788 1.00 98.44 87 PHE A N 1
ATOM 664 C CA . PHE A 1 87 ? -10.124 -6.525 4.906 1.00 98.44 87 PHE A CA 1
ATOM 665 C C . PHE A 1 87 ? -10.242 -5.723 6.199 1.00 98.44 87 PHE A C 1
ATOM 667 O O . PHE A 1 87 ? -10.080 -4.505 6.202 1.00 98.44 87 PHE A O 1
ATOM 674 N N . VAL A 1 88 ? -10.512 -6.412 7.301 1.00 98.38 88 VAL A N 1
ATOM 675 C CA . VAL A 1 88 ? -10.317 -5.888 8.650 1.00 98.38 88 VAL A CA 1
ATOM 676 C C . VAL A 1 88 ? -8.999 -6.428 9.178 1.00 98.38 88 VAL A C 1
ATOM 678 O O . VAL A 1 88 ? -8.801 -7.640 9.232 1.00 98.38 88 VAL A O 1
ATOM 681 N N . CYS A 1 89 ? -8.098 -5.527 9.536 1.00 97.44 89 CYS A N 1
ATOM 682 C CA . CYS A 1 89 ? -6.785 -5.840 10.072 1.00 97.44 89 CYS A CA 1
ATOM 683 C C . CYS A 1 89 ? -6.730 -5.497 11.561 1.00 97.44 89 CYS A C 1
ATOM 685 O O . CYS A 1 89 ? -7.480 -4.642 12.039 1.00 97.44 89 CYS A O 1
ATOM 687 N N . ALA A 1 90 ? -5.855 -6.172 12.301 1.00 95.12 90 ALA A N 1
ATOM 688 C CA . ALA A 1 90 ? -5.643 -5.918 13.718 1.00 95.12 90 ALA A CA 1
ATOM 689 C C . ALA A 1 90 ? -4.153 -5.864 14.058 1.00 95.12 90 ALA A C 1
ATOM 691 O O . ALA A 1 90 ? -3.370 -6.675 13.562 1.00 95.12 90 ALA A O 1
ATOM 692 N N . HIS A 1 91 ? -3.779 -4.960 14.966 1.00 90.62 91 HIS A N 1
ATOM 693 C CA . HIS A 1 91 ? -2.432 -4.967 15.535 1.00 90.62 91 HIS A CA 1
ATOM 694 C C . HIS A 1 91 ? -2.174 -6.284 16.269 1.00 90.62 91 HIS A C 1
ATOM 696 O O . HIS A 1 91 ? -3.016 -6.767 17.035 1.00 90.62 91 HIS A O 1
ATOM 702 N N . GLY A 1 92 ? -0.984 -6.851 16.063 1.00 79.94 92 GLY A N 1
ATOM 703 C CA . GLY A 1 92 ? -0.492 -7.935 16.908 1.00 79.94 92 GLY A CA 1
ATOM 704 C C . GLY A 1 92 ? -0.332 -7.465 18.358 1.00 79.94 92 GLY A C 1
ATOM 705 O O . GLY A 1 92 ? -0.136 -6.282 18.613 1.00 79.94 92 GLY A O 1
ATOM 706 N N . ALA A 1 93 ? -0.357 -8.390 19.320 1.00 67.25 93 ALA A N 1
ATOM 707 C CA . ALA A 1 93 ? -0.264 -8.099 20.761 1.00 67.25 93 ALA A CA 1
ATOM 708 C C . ALA A 1 93 ? 1.094 -7.511 21.232 1.00 67.25 93 ALA A C 1
ATOM 710 O O . ALA A 1 93 ? 1.386 -7.471 22.425 1.00 67.25 93 ALA A O 1
ATOM 711 N N . LEU A 1 94 ? 1.964 -7.092 20.311 1.00 57.41 94 LEU A N 1
ATOM 712 C CA . LEU A 1 94 ? 3.342 -6.685 20.578 1.00 57.41 94 LEU A CA 1
ATOM 713 C C . LEU A 1 94 ? 3.437 -5.198 20.969 1.00 57.41 94 LEU A C 1
ATOM 715 O O . LEU A 1 94 ? 4.123 -4.410 20.320 1.00 57.41 94 LEU A O 1
ATOM 719 N N . GLY A 1 95 ? 2.840 -4.849 22.109 1.00 59.84 95 GLY A N 1
ATOM 720 C CA . GLY A 1 95 ? 2.967 -3.543 22.768 1.00 59.84 95 GLY A CA 1
ATOM 721 C C . GLY A 1 95 ? 1.810 -2.577 22.504 1.00 59.84 95 GLY A C 1
ATOM 722 O O . GLY A 1 95 ? 1.029 -2.761 21.580 1.00 59.84 95 GLY A O 1
ATOM 723 N N . ASP A 1 96 ? 1.717 -1.545 23.344 1.00 66.50 96 ASP A N 1
ATOM 724 C CA . ASP A 1 96 ? 0.579 -0.612 23.391 1.00 66.50 96 ASP A CA 1
ATOM 725 C C . ASP A 1 96 ? 0.595 0.481 22.309 1.00 66.50 96 ASP A C 1
ATOM 727 O O . ASP A 1 96 ? -0.336 1.282 22.237 1.00 66.50 96 ASP A O 1
ATOM 731 N N . LEU A 1 97 ? 1.628 0.521 21.461 1.00 69.81 97 LEU A N 1
ATOM 732 C CA . LEU A 1 97 ? 1.699 1.466 20.346 1.00 69.81 97 LEU A CA 1
ATOM 733 C C . LEU A 1 97 ? 0.774 0.986 19.225 1.00 69.81 97 LEU A C 1
ATOM 735 O O . LEU A 1 97 ? 1.053 0.012 18.523 1.00 69.81 97 LEU A O 1
ATOM 739 N N . LYS A 1 98 ? -0.377 1.651 19.118 1.00 85.62 98 LYS A N 1
ATOM 740 C CA . LYS A 1 98 ? -1.398 1.393 18.101 1.00 85.62 98 LYS A CA 1
ATOM 741 C C . LYS A 1 98 ? -1.199 2.380 16.958 1.00 85.62 98 LYS A C 1
ATOM 743 O O . LYS A 1 98 ? -1.922 3.365 16.827 1.00 85.62 98 LYS A O 1
ATOM 748 N N . GLU A 1 99 ? -0.172 2.124 16.165 1.00 91.94 99 GLU A N 1
ATOM 749 C CA . GLU A 1 99 ? 0.173 2.949 15.013 1.00 91.94 99 GLU A CA 1
ATOM 750 C C . GLU A 1 99 ? 0.449 2.075 13.789 1.00 91.94 99 GLU A C 1
ATOM 752 O O . GLU A 1 99 ? 0.946 0.942 13.890 1.00 91.94 99 GLU A O 1
ATOM 757 N N . ILE A 1 100 ? 0.039 2.584 12.633 1.00 94.25 100 ILE A N 1
ATOM 758 C CA . ILE A 1 100 ? 0.397 2.027 11.333 1.00 94.25 100 ILE A CA 1
ATOM 759 C C . ILE A 1 100 ? 1.392 2.959 10.669 1.00 94.25 100 ILE A C 1
ATOM 761 O O . ILE A 1 100 ? 1.243 4.173 10.743 1.00 94.25 100 ILE A O 1
ATOM 765 N N . GLU A 1 101 ? 2.343 2.365 9.976 1.00 93.4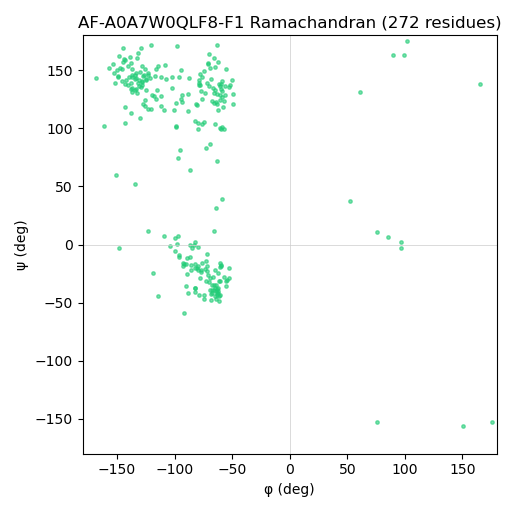4 101 GLU A N 1
ATOM 766 C CA . GLU A 1 101 ? 3.289 3.064 9.122 1.00 93.44 101 GLU A CA 1
ATOM 767 C C . GLU A 1 101 ? 2.731 3.040 7.697 1.00 93.44 101 GLU A C 1
ATOM 769 O O . GLU A 1 101 ? 2.387 1.971 7.175 1.00 93.44 101 GLU A O 1
ATOM 774 N N . ALA A 1 102 ? 2.595 4.205 7.080 1.00 95.00 102 ALA A N 1
ATOM 775 C CA . ALA A 1 102 ? 2.176 4.386 5.704 1.00 95.00 102 ALA A CA 1
ATOM 776 C C . ALA A 1 102 ? 3.382 4.850 4.890 1.00 95.00 102 ALA A C 1
ATOM 778 O O . ALA A 1 102 ? 3.895 5.945 5.108 1.00 95.00 102 ALA A O 1
ATOM 779 N N . ARG A 1 103 ? 3.813 4.031 3.928 1.00 94.62 103 ARG A N 1
ATOM 780 C CA . ARG A 1 103 ? 4.910 4.378 3.022 1.00 94.62 103 ARG A CA 1
ATOM 781 C C . ARG A 1 103 ? 4.467 4.312 1.572 1.00 94.62 103 ARG A C 1
ATOM 783 O O . ARG A 1 103 ? 3.695 3.429 1.193 1.00 94.62 103 ARG A O 1
ATOM 790 N N . ALA A 1 104 ? 5.007 5.191 0.742 1.00 95.56 104 ALA A N 1
ATOM 791 C CA . ALA A 1 104 ? 4.909 5.079 -0.709 1.00 95.56 104 ALA A CA 1
ATOM 792 C C . ALA A 1 104 ? 6.157 5.642 -1.374 1.00 95.56 104 ALA A C 1
ATOM 794 O O . ALA A 1 104 ? 6.770 6.558 -0.845 1.00 95.56 104 ALA A O 1
ATOM 795 N N . GLY A 1 105 ? 6.507 5.143 -2.554 1.00 94.56 105 GLY A N 1
ATOM 796 C CA . GLY A 1 105 ? 7.636 5.661 -3.318 1.00 94.56 105 GLY A CA 1
ATOM 797 C C . GLY A 1 105 ? 7.411 5.522 -4.811 1.00 94.56 105 GLY A C 1
ATOM 798 O O . GLY A 1 105 ? 6.789 4.563 -5.277 1.00 94.56 105 GLY A O 1
ATOM 799 N N . ARG A 1 106 ? 7.911 6.496 -5.575 1.00 96.62 106 ARG A N 1
ATOM 800 C CA . ARG A 1 106 ? 7.820 6.466 -7.040 1.00 96.62 106 ARG A CA 1
ATOM 801 C C . ARG A 1 106 ? 8.751 5.396 -7.623 1.00 96.62 106 ARG A C 1
ATOM 803 O O . ARG A 1 106 ? 9.759 5.026 -7.023 1.00 96.62 106 ARG A O 1
ATOM 810 N N . GLY A 1 107 ? 8.435 4.929 -8.824 1.00 95.56 107 GLY A N 1
ATOM 811 C CA . GLY A 1 107 ? 9.270 3.987 -9.558 1.00 95.56 107 GLY A CA 1
ATOM 812 C C . GLY A 1 107 ? 10.522 4.637 -10.146 1.00 95.56 107 GLY A C 1
ATOM 813 O O . GLY A 1 107 ? 10.518 5.802 -10.545 1.00 95.56 107 GLY A O 1
ATOM 814 N N . ILE A 1 108 ? 11.595 3.857 -10.254 1.00 95.75 108 ILE A N 1
ATOM 815 C CA . ILE A 1 108 ? 12.849 4.244 -10.908 1.00 95.75 108 ILE A CA 1
ATOM 816 C C . ILE A 1 108 ? 13.165 3.190 -11.964 1.00 95.75 108 ILE A C 1
ATOM 818 O O . ILE A 1 108 ? 13.259 1.999 -11.659 1.00 95.75 108 ILE A O 1
ATOM 822 N N . ARG A 1 109 ? 13.345 3.618 -13.214 1.00 95.25 109 ARG A N 1
ATOM 823 C CA . ARG A 1 109 ? 13.717 2.728 -14.320 1.00 95.25 109 ARG A CA 1
ATOM 824 C C . ARG A 1 109 ? 15.225 2.751 -14.561 1.00 95.25 109 ARG A C 1
ATOM 826 O O . ARG A 1 109 ? 15.875 3.783 -14.425 1.00 95.25 109 ARG A O 1
ATOM 833 N N . GLU A 1 110 ? 15.765 1.594 -14.916 1.00 94.25 110 GLU A N 1
ATOM 834 C CA . GLU A 1 110 ? 17.088 1.427 -15.510 1.00 94.25 110 GLU A CA 1
ATOM 835 C C . GLU A 1 110 ? 16.883 1.298 -17.027 1.00 94.25 110 GLU A C 1
ATOM 837 O O . GLU A 1 110 ? 16.439 0.266 -17.529 1.00 94.25 110 GLU A O 1
ATOM 842 N N . GLY A 1 111 ? 17.117 2.382 -17.768 1.00 92.94 111 GLY A N 1
ATOM 843 C CA . GLY A 1 111 ? 16.763 2.455 -19.188 1.00 92.94 111 GLY A CA 1
ATOM 844 C C . GLY A 1 111 ? 15.258 2.651 -19.424 1.00 92.94 111 GLY A C 1
ATOM 845 O O . GLY A 1 111 ? 14.562 3.255 -18.609 1.00 92.94 111 GLY A O 1
ATOM 846 N N . ARG A 1 112 ? 14.748 2.180 -20.573 1.00 90.75 112 ARG A N 1
ATOM 847 C CA . ARG A 1 112 ? 13.364 2.462 -21.015 1.00 90.75 112 ARG A CA 1
ATOM 848 C C . ARG A 1 112 ? 12.306 1.547 -20.392 1.00 90.75 112 ARG A C 1
ATOM 850 O O . ARG A 1 112 ? 11.213 2.011 -20.093 1.00 90.75 112 ARG A O 1
ATOM 857 N N . SER A 1 113 ? 12.609 0.264 -20.204 1.00 89.56 113 SER A N 1
ATOM 858 C CA . SER A 1 113 ? 11.605 -0.751 -19.840 1.00 89.56 113 SER A CA 1
ATOM 859 C C . SER A 1 113 ? 11.857 -1.430 -18.496 1.00 89.56 113 SER A C 1
ATOM 861 O O . SER A 1 113 ? 10.907 -1.884 -17.863 1.00 89.56 113 SER A O 1
ATOM 863 N N . LYS A 1 114 ? 13.102 -1.471 -18.015 1.00 94.31 114 LYS A N 1
ATOM 864 C CA . LYS A 1 114 ? 13.457 -2.247 -16.826 1.00 94.31 114 LYS A CA 1
ATOM 865 C C . LYS A 1 114 ? 13.275 -1.429 -15.554 1.00 94.31 114 LYS A C 1
ATOM 867 O O . LYS A 1 114 ? 13.783 -0.318 -15.432 1.00 94.31 114 LYS A O 1
ATOM 872 N N . TRP A 1 115 ? 12.578 -1.992 -14.575 1.00 95.06 115 TRP A N 1
ATOM 873 C CA . TRP A 1 115 ? 12.449 -1.385 -13.255 1.00 95.06 115 TRP A CA 1
ATOM 874 C C . TRP A 1 115 ? 13.677 -1.664 -12.396 1.00 95.06 115 TRP A C 1
ATOM 876 O O . TRP A 1 115 ? 13.958 -2.818 -12.062 1.00 95.06 115 TRP A O 1
ATOM 886 N N . LYS A 1 116 ? 14.358 -0.596 -11.973 1.00 93.88 116 LYS A N 1
ATOM 887 C CA . LYS A 1 116 ? 15.283 -0.648 -10.837 1.00 93.88 116 LYS A CA 1
ATOM 888 C C . LYS A 1 116 ? 14.485 -0.708 -9.532 1.00 93.88 116 LYS A C 1
ATOM 890 O O . LYS A 1 116 ? 14.728 -1.583 -8.711 1.00 93.88 116 LYS A O 1
ATOM 895 N N . GLN A 1 117 ? 13.481 0.159 -9.412 1.00 93.81 117 GLN A N 1
ATOM 896 C CA . GLN A 1 117 ? 12.538 0.235 -8.299 1.00 93.81 117 GLN A CA 1
ATOM 897 C C . GLN A 1 117 ? 11.114 0.336 -8.847 1.00 93.81 117 GLN A C 1
ATOM 899 O O . GLN A 1 117 ? 10.864 1.172 -9.716 1.00 93.81 117 GLN A O 1
ATOM 904 N N . LEU A 1 118 ? 10.185 -0.486 -8.361 1.00 95.56 118 LEU A N 1
ATOM 905 C CA . LEU A 1 118 ? 8.769 -0.343 -8.718 1.00 95.56 118 LEU A CA 1
ATOM 906 C C . LEU A 1 118 ? 8.140 0.812 -7.932 1.00 95.56 118 LEU A C 1
ATOM 908 O O . LEU A 1 118 ? 8.507 1.018 -6.775 1.00 95.56 118 LEU A O 1
ATOM 912 N N . PRO A 1 119 ? 7.169 1.540 -8.512 1.00 97.00 119 PRO A N 1
ATOM 913 C CA . PRO A 1 119 ? 6.277 2.366 -7.714 1.00 97.00 119 PRO A CA 1
ATOM 914 C C . PRO A 1 119 ? 5.526 1.471 -6.724 1.00 97.00 119 PRO A C 1
ATOM 916 O O . PRO A 1 119 ? 5.030 0.403 -7.101 1.00 97.00 119 PRO A O 1
ATOM 919 N N . PHE A 1 120 ? 5.452 1.892 -5.465 1.00 96.50 120 PHE A N 1
ATOM 920 C CA . PHE A 1 120 ? 4.867 1.086 -4.397 1.00 96.50 120 PHE A CA 1
ATOM 921 C C . PHE A 1 120 ? 4.130 1.935 -3.363 1.00 96.50 120 PHE A C 1
ATOM 923 O O . PHE A 1 120 ? 4.414 3.120 -3.193 1.00 96.50 120 PHE A O 1
ATOM 930 N N . ALA A 1 121 ? 3.204 1.289 -2.659 1.00 96.38 121 ALA A N 1
ATOM 931 C CA . ALA A 1 121 ? 2.627 1.775 -1.417 1.00 96.38 121 ALA A CA 1
ATOM 932 C C . ALA A 1 121 ? 2.412 0.601 -0.458 1.00 96.38 121 ALA A C 1
ATOM 934 O O . ALA A 1 121 ? 2.024 -0.495 -0.871 1.00 96.38 121 ALA A O 1
ATOM 935 N N . VAL A 1 122 ? 2.663 0.822 0.826 1.00 95.44 122 VAL A N 1
ATOM 936 C CA . VAL A 1 122 ? 2.561 -0.196 1.872 1.00 95.44 122 VAL A CA 1
ATOM 937 C C . VAL A 1 122 ? 1.938 0.407 3.119 1.00 95.44 122 VAL A C 1
ATOM 939 O O . VAL A 1 122 ? 2.174 1.568 3.450 1.00 95.44 122 VAL A O 1
ATOM 942 N N . VAL A 1 123 ? 1.142 -0.406 3.811 1.00 95.69 123 VAL A N 1
ATOM 943 C CA . VAL A 1 123 ? 0.771 -0.142 5.196 1.00 95.69 123 VAL A CA 1
ATOM 944 C C . VAL A 1 123 ? 1.321 -1.248 6.085 1.00 95.69 123 VAL A C 1
ATOM 946 O O . VAL A 1 123 ? 1.078 -2.437 5.843 1.00 95.69 123 VAL A O 1
ATOM 949 N N . ALA A 1 124 ? 2.085 -0.869 7.101 1.00 93.06 124 ALA A N 1
ATOM 950 C CA . ALA A 1 124 ? 2.799 -1.786 7.976 1.00 93.06 124 ALA A CA 1
ATOM 951 C C . ALA A 1 124 ? 2.546 -1.491 9.451 1.00 93.06 124 ALA A C 1
ATOM 953 O O . ALA A 1 124 ? 1.910 -0.507 9.823 1.00 93.06 124 ALA A O 1
ATOM 954 N N . THR A 1 125 ? 2.976 -2.403 10.317 1.00 87.56 125 THR A N 1
ATOM 955 C CA . THR A 1 125 ? 3.076 -2.101 11.747 1.00 87.56 125 THR A CA 1
ATOM 956 C C . THR A 1 125 ? 4.167 -1.040 11.913 1.00 87.56 125 THR A C 1
ATOM 958 O O . THR A 1 125 ? 5.215 -1.274 11.316 1.00 87.56 125 THR A O 1
ATOM 961 N N . GLY A 1 126 ? 3.956 0.023 12.715 1.00 71.19 126 GLY A N 1
ATOM 962 C CA . GLY A 1 126 ? 4.904 1.125 13.058 1.00 71.19 126 GLY A CA 1
ATOM 963 C C . GLY A 1 126 ? 6.215 0.713 13.736 1.00 71.19 126 GLY A C 1
ATOM 964 O O . GLY A 1 126 ? 6.681 1.260 14.724 1.00 71.19 126 GLY A O 1
ATOM 965 N N . ARG A 1 127 ? 6.758 -0.398 13.271 1.00 63.84 127 ARG A N 1
ATOM 966 C CA . ARG A 1 127 ? 7.966 -1.081 13.682 1.00 63.84 127 ARG A CA 1
ATOM 967 C C . ARG A 1 127 ? 8.479 -1.800 12.449 1.00 63.84 127 ARG A C 1
ATOM 969 O O . ARG A 1 127 ? 8.626 -3.028 12.476 1.00 63.84 127 ARG A O 1
ATOM 976 N N . ALA A 1 128 ? 8.784 -1.070 11.378 1.00 52.72 128 ALA A N 1
ATOM 977 C CA . ALA A 1 128 ? 9.735 -1.556 10.390 1.00 52.72 128 ALA A CA 1
ATOM 978 C C . ALA A 1 128 ? 11.106 -1.714 11.068 1.00 52.72 128 ALA A C 1
ATOM 980 O O . ALA A 1 128 ? 12.045 -0.955 10.858 1.00 52.72 128 ALA A O 1
ATOM 981 N N . THR A 1 129 ? 11.227 -2.727 11.929 1.00 46.31 129 THR A N 1
ATOM 982 C CA . THR A 1 129 ? 12.503 -3.139 12.490 1.00 46.31 129 THR A CA 1
ATOM 983 C C . THR A 1 129 ? 13.444 -3.441 11.333 1.00 46.31 129 THR A C 1
ATOM 985 O O . THR A 1 129 ? 13.015 -3.877 10.261 1.00 46.31 129 THR A O 1
ATOM 988 N N . ASN A 1 130 ? 14.738 -3.249 11.567 1.00 46.62 130 ASN A N 1
ATOM 989 C CA . ASN A 1 130 ? 15.835 -3.494 10.631 1.00 46.62 130 ASN A CA 1
ATOM 990 C C . ASN A 1 130 ? 15.998 -4.980 10.234 1.00 46.62 130 ASN A C 1
ATOM 992 O O . ASN A 1 130 ? 17.121 -5.417 9.983 1.00 46.62 130 ASN A O 1
ATOM 996 N N . SER A 1 131 ? 14.913 -5.759 10.180 1.00 43.56 131 SER A N 1
ATOM 997 C CA . SER A 1 131 ? 14.866 -7.180 9.863 1.00 43.56 131 SER A CA 1
ATOM 998 C C . SER A 1 131 ? 15.658 -7.480 8.595 1.00 43.56 131 SER A C 1
ATOM 1000 O O . SER A 1 131 ? 15.402 -6.933 7.522 1.00 43.56 131 SER A O 1
ATOM 1002 N N . LEU A 1 132 ? 16.653 -8.349 8.765 1.00 42.12 132 LEU A N 1
ATOM 1003 C CA . LEU A 1 132 ? 17.609 -8.790 7.751 1.00 42.12 132 LEU A CA 1
ATOM 1004 C C . LEU A 1 132 ? 17.057 -9.905 6.851 1.00 42.12 132 LEU A C 1
ATOM 1006 O O . LEU A 1 132 ? 17.782 -10.425 6.007 1.00 42.12 132 LEU A O 1
ATOM 1010 N N . SER A 1 133 ? 15.799 -10.323 7.026 1.00 47.88 133 SER A N 1
ATOM 1011 C CA . SER A 1 133 ? 15.236 -11.340 6.134 1.00 47.88 133 SER A CA 1
ATOM 1012 C C . SER A 1 133 ? 15.024 -10.769 4.728 1.00 47.88 133 SER A C 1
ATOM 1014 O O . SER A 1 133 ? 14.763 -9.580 4.556 1.00 47.88 133 SER A O 1
ATOM 1016 N N . ARG A 1 134 ? 15.081 -11.637 3.710 1.00 48.91 134 ARG A N 1
ATOM 1017 C CA . ARG A 1 134 ? 14.776 -11.312 2.300 1.00 48.91 134 ARG A CA 1
ATOM 1018 C C . ARG A 1 134 ? 13.399 -10.639 2.117 1.00 48.91 134 ARG A C 1
ATOM 1020 O O . ARG A 1 134 ? 13.181 -9.956 1.125 1.00 48.91 134 ARG A O 1
ATOM 1027 N N . TRP A 1 135 ? 12.515 -10.810 3.106 1.00 53.66 135 TRP A N 1
ATOM 1028 C CA . TRP A 1 135 ? 11.158 -10.264 3.221 1.00 53.66 135 TRP A CA 1
ATOM 1029 C C . TRP A 1 135 ? 11.017 -9.177 4.302 1.00 53.66 135 TRP A C 1
ATOM 1031 O O . TRP A 1 135 ? 9.906 -8.766 4.624 1.00 53.66 135 TRP A O 1
ATOM 1041 N N . GLY A 1 136 ? 12.126 -8.732 4.901 1.00 55.41 136 GLY A N 1
ATOM 1042 C CA . GLY A 1 136 ? 12.198 -8.184 6.259 1.00 55.41 136 GLY A CA 1
ATOM 1043 C C . GLY A 1 136 ? 11.272 -7.028 6.596 1.00 55.41 136 GLY A C 1
ATOM 1044 O O . GLY A 1 136 ? 10.815 -6.964 7.735 1.00 55.41 136 GLY A O 1
ATOM 1045 N N . ARG A 1 137 ? 10.924 -6.174 5.629 1.00 58.88 137 ARG A N 1
ATOM 1046 C CA . ARG A 1 137 ? 9.925 -5.113 5.837 1.00 58.88 137 ARG A CA 1
ATOM 1047 C C . ARG A 1 137 ? 8.497 -5.551 5.502 1.00 58.88 137 ARG A C 1
ATOM 1049 O O . ARG A 1 137 ? 7.572 -5.199 6.226 1.00 58.88 137 ARG A O 1
ATOM 1056 N N . LEU A 1 138 ? 8.303 -6.392 4.484 1.00 67.56 138 LEU A N 1
ATOM 1057 C CA . LEU A 1 138 ? 6.969 -6.881 4.113 1.00 67.56 138 LEU A CA 1
ATOM 1058 C C . LEU A 1 138 ? 6.391 -7.865 5.134 1.00 67.56 138 LEU A C 1
ATOM 1060 O O . LEU A 1 138 ? 5.176 -7.909 5.290 1.00 67.56 138 LEU A O 1
ATOM 1064 N N . THR A 1 139 ? 7.215 -8.587 5.898 1.00 75.50 139 THR A N 1
ATOM 1065 C CA . THR A 1 139 ? 6.739 -9.480 6.974 1.00 75.50 139 THR A CA 1
ATOM 1066 C C . THR A 1 139 ? 5.883 -8.752 8.020 1.00 75.50 139 THR A C 1
ATOM 1068 O O . THR A 1 139 ? 5.000 -9.359 8.626 1.00 75.50 139 THR A O 1
ATOM 1071 N N . TYR A 1 140 ? 6.112 -7.451 8.209 1.00 85.94 140 TYR A N 1
ATOM 1072 C CA . TYR A 1 140 ? 5.358 -6.595 9.129 1.00 85.94 140 TYR A CA 1
ATOM 1073 C C . TYR A 1 140 ? 4.287 -5.750 8.429 1.00 85.94 140 TYR A C 1
ATOM 1075 O O . TYR A 1 140 ? 3.640 -4.918 9.064 1.00 85.94 140 TYR A O 1
ATOM 1083 N N . SER A 1 141 ? 4.079 -5.962 7.128 1.00 91.00 141 SER A N 1
ATOM 1084 C CA . SER A 1 141 ? 3.035 -5.278 6.375 1.00 91.00 141 SER A CA 1
ATOM 1085 C C . SER A 1 141 ? 1.661 -5.901 6.627 1.00 91.00 141 SER A C 1
ATOM 1087 O O . SER A 1 141 ? 1.508 -7.121 6.727 1.00 91.00 141 SER A O 1
ATOM 1089 N N . TYR A 1 142 ? 0.636 -5.057 6.707 1.00 95.38 142 TYR A N 1
ATOM 1090 C CA . TYR A 1 142 ? -0.755 -5.492 6.617 1.00 95.38 14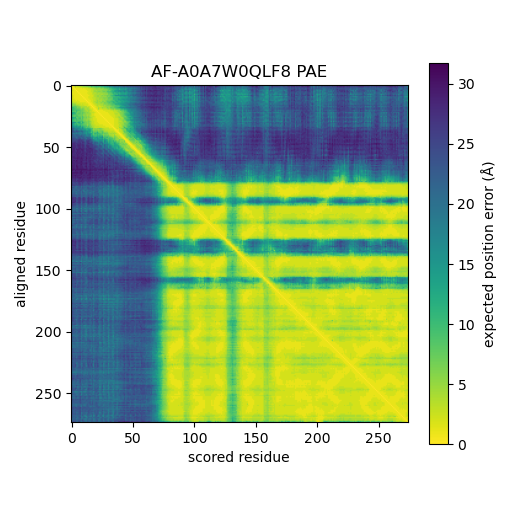2 TYR A CA 1
ATOM 1091 C C . TYR A 1 142 ? -1.167 -5.656 5.160 1.00 95.38 142 TYR A C 1
ATOM 1093 O O . TYR A 1 142 ? -1.861 -6.616 4.831 1.00 95.38 142 TYR A O 1
ATOM 1101 N N . ALA A 1 143 ? -0.736 -4.738 4.294 1.00 96.69 143 ALA A N 1
ATOM 1102 C CA . ALA A 1 143 ? -0.962 -4.802 2.859 1.00 96.69 143 ALA A CA 1
ATOM 1103 C C . ALA A 1 143 ? 0.073 -3.972 2.095 1.00 96.69 143 ALA A C 1
ATOM 1105 O O . ALA A 1 143 ? 0.557 -2.963 2.605 1.00 96.69 143 ALA A O 1
ATOM 1106 N N . TRP A 1 144 ? 0.357 -4.361 0.855 1.00 96.69 144 TRP A N 1
ATOM 1107 C CA . TRP A 1 144 ? 1.119 -3.554 -0.096 1.00 96.69 144 TRP A CA 1
ATOM 1108 C C . TRP A 1 144 ? 0.576 -3.702 -1.511 1.00 96.69 144 TRP A C 1
ATOM 1110 O O . TRP A 1 144 ? -0.073 -4.695 -1.862 1.00 96.69 144 TRP A O 1
ATOM 1120 N N . ILE A 1 145 ? 0.907 -2.709 -2.324 1.00 97.44 145 ILE A N 1
ATOM 1121 C CA . ILE A 1 145 ? 0.653 -2.661 -3.756 1.00 97.44 145 ILE A CA 1
ATOM 1122 C C . ILE A 1 145 ? 1.894 -2.132 -4.477 1.00 97.44 145 ILE A C 1
ATOM 1124 O O . ILE A 1 145 ? 2.590 -1.250 -3.976 1.00 97.44 145 ILE A O 1
ATOM 1128 N N . THR A 1 146 ? 2.161 -2.663 -5.663 1.00 97.50 146 THR A N 1
ATOM 1129 C CA . THR A 1 146 ? 3.143 -2.148 -6.622 1.00 97.50 146 THR A CA 1
ATOM 1130 C C . THR A 1 146 ? 2.504 -2.077 -8.005 1.00 97.50 146 THR A C 1
ATOM 1132 O O . THR A 1 146 ? 1.490 -2.733 -8.233 1.00 97.50 146 THR A O 1
ATOM 1135 N N . ALA A 1 147 ? 3.107 -1.354 -8.950 1.00 97.81 147 ALA A N 1
ATOM 1136 C CA . ALA A 1 147 ? 2.680 -1.371 -10.354 1.00 97.81 147 ALA A CA 1
ATOM 1137 C C . ALA A 1 147 ? 3.855 -1.575 -11.320 1.00 97.81 147 ALA A C 1
ATOM 1139 O O . ALA A 1 147 ? 4.933 -1.032 -11.106 1.00 97.81 147 ALA A O 1
ATOM 1140 N N . GLY A 1 148 ? 3.629 -2.341 -12.386 1.00 97.25 148 GLY A N 1
ATOM 1141 C CA . GLY A 1 148 ? 4.625 -2.776 -13.364 1.00 97.25 148 GLY A CA 1
ATOM 1142 C C . GLY A 1 148 ? 5.095 -4.222 -13.179 1.00 97.25 148 GLY A C 1
ATOM 1143 O O . GLY A 1 148 ? 4.717 -4.918 -12.232 1.00 97.25 148 GLY A O 1
ATOM 1144 N N . GLU A 1 149 ? 5.925 -4.676 -14.118 1.00 96.25 149 GLU A N 1
ATOM 1145 C CA . GLU A 1 149 ? 6.485 -6.028 -14.140 1.00 96.25 149 GLU A CA 1
ATOM 1146 C C . GLU A 1 149 ? 7.810 -6.108 -13.350 1.00 96.25 149 GLU A C 1
ATOM 1148 O O . GLU A 1 149 ? 8.799 -5.476 -13.735 1.00 96.25 149 GLU A O 1
ATOM 1153 N N . PRO A 1 150 ? 7.872 -6.862 -12.236 1.00 93.75 150 PRO A N 1
ATOM 1154 C CA . PRO A 1 150 ? 9.113 -7.030 -11.487 1.00 93.75 150 PRO A CA 1
ATOM 1155 C C . PRO A 1 150 ? 10.126 -7.883 -12.263 1.00 93.75 150 PRO A C 1
ATOM 1157 O O . PRO A 1 150 ? 9.800 -8.955 -12.764 1.00 93.75 150 PRO A O 1
ATOM 1160 N N . SER A 1 151 ? 11.391 -7.458 -12.274 1.00 91.31 151 SER A N 1
ATOM 1161 C CA . SER A 1 151 ? 12.533 -8.291 -12.676 1.00 91.31 151 SER A CA 1
ATOM 1162 C C . SER A 1 151 ? 13.239 -8.892 -11.454 1.00 91.31 151 SER A C 1
ATOM 1164 O O . SER A 1 151 ? 12.998 -8.485 -10.316 1.00 91.31 151 SER A O 1
ATOM 1166 N N . SER A 1 152 ? 14.176 -9.820 -11.668 1.00 89.06 152 SER A N 1
ATOM 1167 C CA . SER A 1 152 ? 14.984 -10.418 -10.589 1.00 89.06 152 SER A CA 1
ATOM 1168 C C . SER A 1 152 ? 15.839 -9.405 -9.814 1.00 89.06 152 SER A C 1
ATOM 1170 O O . SER A 1 152 ? 16.260 -9.690 -8.694 1.00 89.06 152 SER A O 1
ATOM 1172 N N . THR A 1 153 ? 16.088 -8.224 -10.388 1.00 88.25 153 THR A N 1
ATOM 1173 C CA . THR A 1 153 ? 16.869 -7.141 -9.772 1.00 88.25 153 THR A CA 1
ATOM 1174 C C . THR A 1 153 ? 16.013 -5.997 -9.233 1.00 88.25 153 THR A C 1
ATOM 1176 O O . THR A 1 153 ? 16.561 -5.026 -8.720 1.00 88.25 153 THR A O 1
ATOM 1179 N N . THR A 1 154 ? 14.691 -6.075 -9.384 1.00 91.06 154 THR A N 1
ATOM 1180 C CA . THR A 1 154 ? 13.770 -4.994 -9.029 1.00 91.06 154 THR A CA 1
ATOM 1181 C C . THR A 1 154 ? 13.532 -4.921 -7.521 1.00 91.06 154 THR A C 1
ATOM 1183 O O . THR A 1 154 ? 13.324 -5.949 -6.872 1.00 91.06 154 THR A O 1
ATOM 1186 N N . THR A 1 155 ? 13.527 -3.702 -6.974 1.00 90.25 155 THR A N 1
ATOM 1187 C CA . THR A 1 155 ? 13.309 -3.429 -5.544 1.00 90.25 155 THR A CA 1
ATOM 1188 C C . THR A 1 155 ? 12.090 -2.530 -5.290 1.00 90.25 155 THR A C 1
ATOM 1190 O O . THR A 1 155 ? 11.483 -2.007 -6.225 1.00 90.25 155 THR A O 1
ATOM 1193 N N . ILE A 1 156 ? 11.715 -2.361 -4.018 1.00 85.62 156 ILE A N 1
ATOM 1194 C CA . ILE A 1 156 ? 10.709 -1.385 -3.534 1.00 85.62 156 ILE A CA 1
ATOM 1195 C C . ILE A 1 156 ? 11.279 -0.435 -2.471 1.00 85.62 156 ILE A C 1
ATOM 1197 O O . ILE A 1 156 ? 10.530 0.242 -1.789 1.00 85.62 156 ILE A O 1
ATOM 1201 N N . ASP A 1 157 ? 12.595 -0.411 -2.280 1.00 78.69 157 ASP A N 1
ATOM 1202 C CA . ASP A 1 157 ? 13.255 0.466 -1.311 1.00 78.69 157 ASP A CA 1
ATOM 1203 C C . ASP A 1 157 ? 14.462 1.110 -2.003 1.00 78.69 157 ASP A C 1
ATOM 1205 O O . ASP A 1 157 ? 15.197 0.431 -2.738 1.00 78.69 157 ASP A O 1
ATOM 1209 N N . SER A 1 158 ? 14.586 2.425 -1.836 1.00 58.66 158 SER A N 1
ATOM 1210 C CA . SER A 1 158 ? 15.514 3.293 -2.559 1.00 58.66 158 SER A CA 1
ATOM 1211 C C . SER A 1 158 ? 16.864 3.428 -1.880 1.00 58.66 158 SER A C 1
ATOM 1213 O O . SER A 1 158 ? 17.840 3.734 -2.564 1.00 58.66 158 SER A O 1
ATOM 1215 N N . GLU A 1 159 ? 16.941 3.238 -0.563 1.00 60.56 159 GLU A N 1
ATOM 1216 C CA . GLU A 1 159 ? 18.077 3.804 0.157 1.00 60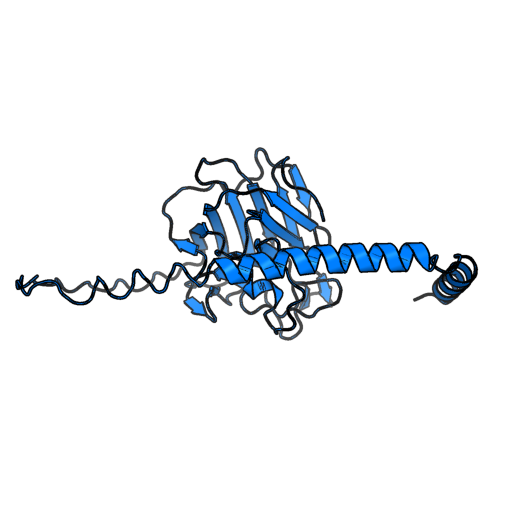.56 159 GLU A CA 1
ATOM 1217 C C . GLU A 1 159 ? 19.248 2.833 0.281 1.00 60.56 159 GLU A C 1
ATOM 1219 O O . GLU A 1 159 ? 20.314 3.128 -0.247 1.00 60.56 159 GLU A O 1
ATOM 1224 N N . TRP A 1 160 ? 19.098 1.650 0.886 1.00 54.34 160 TRP A N 1
ATOM 1225 C CA . TRP A 1 160 ? 20.280 0.790 1.127 1.00 54.34 160 TRP A CA 1
ATOM 1226 C C . TRP A 1 160 ? 20.007 -0.716 1.100 1.00 54.34 160 TRP A C 1
ATOM 1228 O O . TRP A 1 160 ? 20.930 -1.522 1.235 1.00 54.34 160 TRP A O 1
ATOM 1238 N N . ARG A 1 161 ? 18.748 -1.137 0.930 1.00 60.91 161 ARG A N 1
ATOM 1239 C CA . ARG A 1 161 ? 18.349 -2.547 1.035 1.00 60.91 161 ARG A CA 1
ATOM 1240 C C . ARG A 1 161 ? 17.613 -2.989 -0.219 1.00 60.91 161 ARG A C 1
ATOM 1242 O O . ARG A 1 161 ? 16.543 -2.491 -0.541 1.00 60.91 161 ARG A O 1
ATOM 1249 N N . LYS A 1 162 ? 18.167 -3.985 -0.916 1.00 67.94 162 LYS A N 1
ATOM 1250 C CA . LYS A 1 162 ? 17.488 -4.641 -2.039 1.00 67.94 162 LYS A CA 1
ATOM 1251 C C . LYS A 1 162 ? 16.364 -5.529 -1.506 1.00 67.94 162 LYS A C 1
ATOM 1253 O O . LYS A 1 162 ? 16.555 -6.727 -1.308 1.00 67.94 162 LYS A O 1
ATOM 1258 N N . ILE A 1 163 ? 15.203 -4.934 -1.245 1.00 73.06 163 ILE A N 1
ATOM 1259 C CA . ILE A 1 163 ? 13.995 -5.682 -0.887 1.00 73.06 163 ILE A CA 1
ATOM 1260 C C . ILE A 1 163 ? 13.362 -6.166 -2.184 1.00 73.06 163 ILE A C 1
ATOM 1262 O O . ILE A 1 163 ? 12.818 -5.369 -2.947 1.00 73.06 163 ILE A O 1
ATOM 1266 N N . GLY A 1 164 ? 13.482 -7.467 -2.446 1.00 79.44 164 GLY A N 1
ATOM 1267 C CA . GLY A 1 164 ? 12.830 -8.094 -3.589 1.00 79.44 164 GLY A CA 1
ATOM 1268 C C . GLY A 1 164 ? 11.310 -8.046 -3.449 1.00 79.44 164 GLY A C 1
ATOM 1269 O O . GLY A 1 164 ? 10.774 -8.031 -2.342 1.00 79.44 164 GLY A O 1
ATOM 1270 N N . VAL A 1 165 ? 10.613 -8.046 -4.583 1.00 81.44 165 VAL A N 1
ATOM 1271 C CA . VAL A 1 165 ? 9.150 -7.948 -4.633 1.00 81.44 165 VAL A CA 1
ATOM 1272 C C . VAL A 1 165 ? 8.562 -9.354 -4.820 1.00 81.44 165 VAL A C 1
ATOM 1274 O O . VAL A 1 165 ? 8.603 -9.879 -5.933 1.00 81.44 165 VAL A O 1
ATOM 1277 N N . PRO A 1 166 ? 8.025 -10.011 -3.767 1.00 82.12 166 PRO A N 1
ATOM 1278 C CA . PRO A 1 166 ? 7.513 -11.395 -3.857 1.00 82.12 166 PRO A CA 1
ATOM 1279 C C . PRO A 1 166 ? 6.365 -11.550 -4.846 1.00 82.12 166 PRO A C 1
ATOM 1281 O O . PRO A 1 166 ? 6.077 -12.647 -5.345 1.00 82.12 166 PRO A O 1
ATOM 1284 N N . ALA A 1 167 ? 5.617 -10.457 -4.943 1.00 91.75 167 ALA A N 1
ATOM 1285 C CA . ALA A 1 167 ? 4.267 -10.330 -5.428 1.00 91.75 167 ALA A CA 1
ATOM 1286 C C . ALA A 1 167 ? 3.976 -8.838 -5.599 1.00 91.75 167 ALA A C 1
ATOM 1288 O O . ALA A 1 167 ? 4.404 -8.022 -4.780 1.00 91.75 167 ALA A O 1
ATOM 1289 N N . THR A 1 168 ? 3.223 -8.503 -6.637 1.00 95.00 168 THR A N 1
ATOM 1290 C CA . THR A 1 168 ? 2.851 -7.126 -6.985 1.00 95.00 168 THR A CA 1
ATOM 1291 C C . THR A 1 168 ? 1.759 -6.560 -6.080 1.00 95.00 168 THR A C 1
ATOM 1293 O O . THR A 1 168 ? 1.536 -5.357 -6.019 1.00 95.00 168 THR A O 1
ATOM 1296 N N . LEU A 1 169 ? 1.074 -7.434 -5.346 1.00 96.31 169 LEU A N 1
ATOM 1297 C CA . LEU A 1 169 ? 0.074 -7.088 -4.348 1.00 96.31 169 LEU A CA 1
ATOM 1298 C C . LEU A 1 169 ? 0.042 -8.186 -3.292 1.00 96.31 169 LEU A C 1
ATOM 1300 O O . LEU A 1 169 ? 0.067 -9.377 -3.632 1.00 96.31 169 LEU A O 1
ATOM 1304 N N . GLY A 1 170 ? -0.067 -7.792 -2.026 1.00 95.62 170 GLY A N 1
ATOM 1305 C CA . GLY A 1 170 ? -0.245 -8.724 -0.917 1.00 95.62 170 GLY A CA 1
ATOM 1306 C C . GLY A 1 170 ? -1.028 -8.125 0.243 1.00 95.62 170 GLY A C 1
ATOM 1307 O O . GLY A 1 170 ? -0.982 -6.922 0.482 1.00 95.62 170 GLY A O 1
ATOM 1308 N N . VAL A 1 171 ? -1.756 -8.981 0.963 1.00 96.94 171 VAL A N 1
ATOM 1309 C CA . VAL A 1 171 ? -2.454 -8.658 2.218 1.00 96.94 171 VAL A CA 1
ATOM 1310 C C . VAL A 1 171 ? -2.165 -9.753 3.239 1.00 96.94 171 VAL A C 1
ATOM 1312 O O . VAL A 1 171 ? -2.242 -10.935 2.907 1.00 96.94 171 VAL A O 1
ATOM 1315 N N . SER A 1 172 ? -1.818 -9.393 4.473 1.00 95.50 172 SER A N 1
ATOM 1316 C CA . SER A 1 172 ? -1.449 -10.345 5.525 1.00 95.50 172 SER A CA 1
ATOM 1317 C C . SER A 1 172 ? -2.608 -11.278 5.858 1.00 95.50 172 SER A C 1
ATOM 1319 O O . SER A 1 172 ? -3.628 -10.845 6.387 1.00 95.50 172 SER A O 1
ATOM 1321 N N . ALA A 1 173 ? -2.440 -12.577 5.608 1.00 95.62 173 ALA A N 1
ATOM 1322 C CA . ALA A 1 173 ? -3.450 -13.580 5.946 1.00 95.62 173 ALA A CA 1
ATOM 1323 C C . ALA A 1 173 ? -3.538 -13.829 7.463 1.00 95.62 173 ALA A C 1
ATOM 1325 O O . ALA A 1 173 ? -4.524 -14.377 7.944 1.00 95.62 173 ALA A O 1
ATOM 1326 N N . LYS A 1 174 ? -2.500 -13.440 8.219 1.00 93.88 174 LYS A N 1
ATOM 1327 C CA . LYS A 1 174 ? -2.446 -13.575 9.680 1.00 93.88 174 LYS A CA 1
ATOM 1328 C C . LYS A 1 174 ? -3.045 -12.368 10.398 1.00 93.88 174 LYS A C 1
ATOM 1330 O O . LYS A 1 174 ? -3.714 -12.537 11.412 1.00 93.88 174 LYS A O 1
ATOM 1335 N N . ALA A 1 175 ? -2.756 -11.160 9.915 1.00 94.62 175 ALA A N 1
ATOM 1336 C CA . ALA A 1 175 ? -3.184 -9.928 10.574 1.00 94.62 175 ALA A CA 1
ATOM 1337 C C . ALA A 1 175 ? -4.527 -9.402 10.055 1.00 94.62 175 ALA A C 1
ATOM 1339 O O . ALA A 1 175 ? -5.129 -8.561 10.721 1.00 94.62 175 ALA A O 1
ATOM 1340 N N . CYS A 1 176 ? -4.990 -9.876 8.893 1.00 97.50 176 CYS A N 1
ATOM 1341 C CA . CYS A 1 176 ? -6.191 -9.376 8.243 1.00 97.50 176 CYS A CA 1
ATOM 1342 C C . CYS A 1 176 ? -7.164 -10.499 7.868 1.00 97.50 176 CYS A C 1
ATOM 1344 O O . CYS A 1 176 ? -6.779 -11.546 7.352 1.00 97.50 176 CYS A O 1
ATOM 1346 N N . ALA A 1 177 ? -8.454 -10.240 8.072 1.00 97.62 177 ALA A N 1
ATOM 1347 C CA . ALA A 1 177 ? -9.558 -11.090 7.641 1.00 97.62 177 ALA A CA 1
ATOM 1348 C C . ALA A 1 177 ? -10.413 -10.352 6.606 1.00 97.62 177 ALA A C 1
ATOM 1350 O O . ALA A 1 177 ? -10.497 -9.125 6.620 1.00 97.62 177 ALA A O 1
ATOM 1351 N N . ARG A 1 178 ? -11.065 -11.083 5.696 1.00 97.81 178 ARG A N 1
ATOM 1352 C CA . ARG A 1 178 ? -11.955 -10.477 4.694 1.00 97.81 178 ARG A CA 1
ATOM 1353 C C . ARG A 1 178 ? -13.114 -9.747 5.383 1.00 97.81 178 ARG A C 1
ATOM 1355 O O . ARG A 1 178 ? -13.700 -10.273 6.323 1.00 97.81 178 ARG A O 1
ATOM 1362 N N . ALA A 1 179 ? -13.463 -8.566 4.880 1.00 97.81 179 ALA A N 1
ATOM 1363 C CA . ALA A 1 179 ? -14.580 -7.763 5.366 1.00 97.81 179 ALA A CA 1
ATOM 1364 C C . ALA A 1 179 ? -15.500 -7.346 4.208 1.00 97.81 179 ALA A C 1
ATOM 1366 O O . ALA A 1 179 ? -15.072 -7.227 3.060 1.00 97.81 179 ALA A O 1
ATOM 1367 N N . THR A 1 180 ? -16.774 -7.113 4.516 1.00 96.94 180 THR A N 1
ATOM 1368 C CA . THR A 1 180 ? -17.788 -6.613 3.567 1.00 96.94 180 THR A CA 1
ATOM 1369 C C . THR A 1 180 ? -17.978 -5.098 3.649 1.00 96.94 180 THR A C 1
ATOM 1371 O O . THR A 1 180 ? -18.631 -4.508 2.790 1.00 96.94 180 THR A O 1
ATOM 1374 N N . SER A 1 181 ? -17.382 -4.453 4.655 1.00 97.31 181 SER A N 1
ATOM 1375 C CA . SER A 1 181 ? -17.435 -3.007 4.848 1.00 97.31 181 SER A CA 1
ATOM 1376 C C . SER A 1 181 ? -16.924 -2.256 3.617 1.00 97.31 181 SER A C 1
ATOM 1378 O O . SER A 1 181 ? -15.879 -2.579 3.046 1.00 97.31 181 SER A O 1
ATOM 1380 N N . ARG A 1 182 ? -17.632 -1.194 3.226 1.00 96.06 182 ARG A N 1
ATOM 1381 C CA . ARG A 1 182 ? -17.176 -0.298 2.156 1.00 96.06 182 ARG A CA 1
ATOM 1382 C C . ARG A 1 182 ? -16.086 0.624 2.691 1.00 96.06 182 ARG A C 1
ATOM 1384 O O . ARG A 1 182 ? -16.251 1.205 3.756 1.00 96.06 182 ARG A O 1
ATOM 1391 N N . VAL A 1 183 ? -14.981 0.765 1.973 1.00 98.06 183 VAL A N 1
ATOM 1392 C CA . VAL A 1 183 ? -13.924 1.749 2.259 1.00 98.06 183 VAL A CA 1
ATOM 1393 C C . VAL A 1 183 ? -13.776 2.593 0.996 1.00 98.06 183 VAL A C 1
ATOM 1395 O O . VAL A 1 183 ? -13.479 2.017 -0.051 1.00 98.06 183 VAL A O 1
ATOM 1398 N N . PRO A 1 184 ? -14.041 3.906 1.021 1.00 98.12 184 PRO A N 1
ATOM 1399 C CA . PRO A 1 184 ? -13.839 4.751 -0.153 1.00 98.12 184 PRO A CA 1
ATOM 1400 C C . PRO A 1 184 ? -12.373 4.728 -0.613 1.00 98.12 184 PRO A C 1
ATOM 1402 O O . PRO A 1 184 ? -11.469 4.767 0.214 1.00 98.12 184 PRO A O 1
ATOM 1405 N N . LEU A 1 185 ? -12.144 4.655 -1.926 1.00 98.38 185 LEU A N 1
ATOM 1406 C CA . LEU A 1 185 ? -10.820 4.824 -2.537 1.00 98.38 185 LEU A CA 1
ATOM 1407 C C . LEU A 1 185 ? -10.707 6.289 -2.964 1.00 98.38 185 LEU A C 1
ATOM 1409 O O . LEU A 1 185 ? -11.048 6.629 -4.092 1.00 98.38 185 LEU A O 1
ATOM 1413 N N . SER A 1 186 ? -10.382 7.166 -2.016 1.00 98.06 186 SER A N 1
ATOM 1414 C CA . SER A 1 186 ? -10.374 8.613 -2.232 1.00 98.06 186 SER A CA 1
ATOM 1415 C C . SER A 1 186 ? -9.380 9.301 -1.306 1.00 98.06 186 SER A C 1
ATOM 1417 O O . SER A 1 186 ? -9.214 8.887 -0.159 1.00 98.06 186 SER A O 1
ATOM 1419 N N . ALA A 1 187 ? -8.785 10.387 -1.798 1.00 98.44 187 ALA A N 1
ATOM 1420 C CA . ALA A 1 187 ? -7.966 11.312 -1.021 1.00 98.44 187 ALA A CA 1
ATOM 1421 C C . ALA A 1 187 ? -8.797 12.367 -0.256 1.00 98.44 187 ALA A C 1
ATOM 1423 O O . ALA A 1 187 ? -8.232 13.221 0.420 1.00 98.44 187 ALA A O 1
ATOM 1424 N N . ALA A 1 188 ? -10.131 12.356 -0.364 1.00 98.25 188 ALA A N 1
ATOM 1425 C CA . ALA A 1 188 ? -10.980 13.360 0.278 1.00 98.25 188 ALA A CA 1
ATOM 1426 C C . ALA A 1 188 ? -10.790 13.384 1.807 1.00 98.25 188 ALA A C 1
ATOM 1428 O O . ALA A 1 188 ? -10.928 12.359 2.477 1.00 98.25 188 ALA A O 1
ATOM 1429 N N . GLY A 1 189 ? -10.501 14.569 2.355 1.00 97.31 189 GLY A N 1
ATOM 1430 C CA . GLY A 1 189 ? -10.223 14.755 3.784 1.00 97.31 189 GLY A CA 1
ATOM 1431 C C . GLY A 1 189 ? -8.835 14.280 4.232 1.00 97.31 189 GLY A C 1
ATOM 1432 O O . GLY A 1 189 ? -8.588 14.198 5.434 1.00 97.31 189 GLY A O 1
ATOM 1433 N N . LEU A 1 190 ? -7.946 13.955 3.288 1.00 98.50 190 LEU A N 1
ATOM 1434 C CA . LEU A 1 190 ? -6.549 13.606 3.527 1.00 98.50 190 LEU A CA 1
ATOM 1435 C C . LEU A 1 190 ? -5.631 14.670 2.909 1.00 98.50 190 LEU A C 1
ATOM 1437 O O . LEU A 1 190 ? -5.988 15.322 1.928 1.00 98.50 190 LEU A O 1
ATOM 1441 N N . SER A 1 191 ? -4.436 14.812 3.471 1.00 98.25 191 SER A N 1
ATOM 1442 C CA . SER A 1 191 ? -3.386 15.713 2.992 1.00 98.25 191 SER A CA 1
ATOM 1443 C C . SER A 1 191 ? -2.223 14.901 2.437 1.00 98.25 191 SER A C 1
ATOM 1445 O O . SER A 1 191 ? -1.904 13.837 2.956 1.00 98.25 191 SER A O 1
ATOM 1447 N N . GLY A 1 192 ? -1.580 15.383 1.379 1.00 97.19 192 GLY A N 1
ATOM 1448 C CA . GLY A 1 192 ? -0.457 14.689 0.752 1.00 97.19 192 GLY A CA 1
ATOM 1449 C C . GLY A 1 192 ? -0.355 14.997 -0.734 1.00 97.19 192 GLY A C 1
ATOM 1450 O O . GLY A 1 192 ? -0.834 16.034 -1.193 1.00 97.19 192 GLY A O 1
ATOM 1451 N N . GLY A 1 193 ? 0.276 14.102 -1.487 1.00 97.81 193 GLY A N 1
ATOM 1452 C CA . GLY A 1 193 ? 0.522 14.313 -2.908 1.00 97.81 193 GLY A CA 1
ATOM 1453 C C . GLY A 1 193 ? 1.360 13.209 -3.540 1.00 97.81 193 GLY A C 1
ATOM 1454 O O . GLY A 1 193 ? 1.338 12.060 -3.102 1.00 97.81 193 GLY A O 1
ATOM 1455 N N . GLY A 1 194 ? 2.087 13.560 -4.602 1.00 98.06 194 GLY A N 1
ATOM 1456 C CA . GLY A 1 194 ? 3.006 12.637 -5.266 1.00 98.06 194 GLY A CA 1
ATOM 1457 C C . GLY A 1 194 ? 4.164 12.244 -4.348 1.00 98.06 194 GLY A C 1
ATOM 1458 O O . GLY A 1 194 ? 4.789 13.109 -3.740 1.00 98.06 194 GLY A O 1
ATOM 1459 N N . ALA A 1 195 ? 4.463 10.950 -4.273 1.00 96.56 195 ALA A N 1
ATOM 1460 C CA . ALA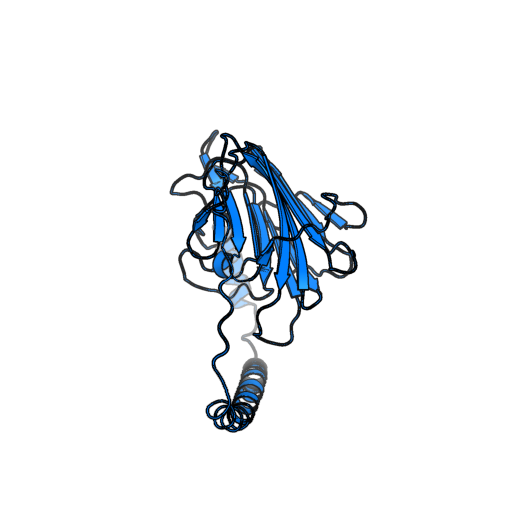 A 1 195 ? 5.574 10.433 -3.489 1.00 96.56 195 ALA A CA 1
ATOM 1461 C C . ALA A 1 195 ? 6.918 10.679 -4.191 1.00 96.56 195 ALA A C 1
ATOM 1463 O O . ALA A 1 195 ? 7.035 10.577 -5.421 1.00 96.56 195 ALA A O 1
ATOM 1464 N N . SER A 1 196 ? 7.957 10.969 -3.409 1.00 94.81 196 SER A N 1
ATOM 1465 C CA . SER A 1 196 ? 9.317 11.110 -3.923 1.00 94.81 196 SER A CA 1
ATOM 1466 C C . SER A 1 196 ? 9.907 9.749 -4.365 1.00 94.81 196 SER A C 1
ATOM 1468 O O . SER A 1 196 ? 9.392 8.682 -4.012 1.00 94.81 196 SER A O 1
ATOM 1470 N N . PRO A 1 197 ? 10.997 9.731 -5.157 1.00 90.06 197 PRO A N 1
ATOM 1471 C CA . PRO A 1 197 ? 11.752 8.498 -5.411 1.00 90.06 197 PRO A CA 1
ATOM 1472 C C . PRO A 1 197 ? 12.436 7.917 -4.177 1.00 90.06 197 PRO A C 1
ATOM 1474 O O . PRO A 1 197 ? 12.731 6.726 -4.191 1.00 90.06 197 PRO A O 1
ATOM 1477 N N . PHE A 1 198 ? 12.676 8.736 -3.151 1.00 88.44 198 PHE A N 1
ATOM 1478 C CA . PHE A 1 198 ? 13.256 8.307 -1.878 1.00 88.44 198 PHE A CA 1
ATOM 1479 C C . PHE A 1 198 ? 12.196 7.765 -0.911 1.00 88.44 198 PHE A C 1
ATOM 1481 O O . PHE A 1 198 ? 12.518 7.286 0.168 1.00 88.44 198 PHE A O 1
ATOM 1488 N N . GLY A 1 199 ? 10.930 7.813 -1.327 1.00 90.06 199 GLY A N 1
ATOM 1489 C CA . GLY A 1 199 ? 9.793 7.457 -0.507 1.00 90.06 199 GLY A CA 1
ATOM 1490 C C . GLY A 1 199 ? 9.241 8.645 0.276 1.00 90.06 199 GLY A C 1
ATOM 1491 O O . GLY A 1 199 ? 9.867 9.694 0.416 1.00 90.06 199 GLY A O 1
ATOM 1492 N N . GLU A 1 200 ? 8.020 8.465 0.744 1.00 92.31 200 GLU A N 1
ATOM 1493 C CA . GLU A 1 200 ? 7.373 9.245 1.787 1.00 92.31 200 GLU A CA 1
ATOM 1494 C C . GLU A 1 200 ? 6.926 8.260 2.859 1.00 92.31 200 GLU A C 1
ATOM 1496 O O . GLU A 1 200 ? 6.466 7.160 2.530 1.00 92.31 200 GLU A O 1
ATOM 1501 N N . GLU A 1 201 ? 7.049 8.656 4.118 1.00 93.12 201 GLU A N 1
ATOM 1502 C CA . GLU A 1 201 ? 6.759 7.817 5.272 1.00 93.12 201 GLU A CA 1
ATOM 1503 C C . GLU A 1 201 ? 6.010 8.609 6.331 1.00 93.12 201 GLU A C 1
ATOM 1505 O O . GLU A 1 201 ? 6.370 9.744 6.643 1.00 93.12 201 GLU A O 1
ATOM 1510 N N . PHE A 1 202 ? 4.949 8.003 6.856 1.00 94.38 202 PHE A N 1
ATOM 1511 C CA . PHE A 1 202 ? 4.136 8.582 7.907 1.00 94.38 202 PHE A CA 1
ATOM 1512 C C . PHE A 1 202 ? 3.716 7.525 8.913 1.00 94.38 202 PHE A C 1
ATOM 1514 O O . PHE A 1 202 ? 3.207 6.470 8.537 1.00 94.38 202 PHE A O 1
ATOM 1521 N N . ASP A 1 203 ? 3.785 7.875 10.184 1.00 93.75 203 ASP A N 1
ATOM 1522 C CA . ASP A 1 203 ? 3.167 7.123 11.259 1.00 93.75 203 ASP A CA 1
ATOM 1523 C C . ASP A 1 203 ? 1.781 7.688 11.564 1.00 93.75 203 ASP A C 1
ATOM 1525 O O . ASP A 1 203 ? 1.580 8.887 11.774 1.00 93.75 203 ASP A O 1
ATOM 1529 N N . CYS A 1 204 ? 0.790 6.806 11.586 1.00 95.56 204 CYS A N 1
ATOM 1530 C CA . CYS A 1 204 ? -0.611 7.145 11.774 1.00 95.56 204 CYS A CA 1
ATOM 1531 C C . CYS A 1 204 ? -1.173 6.451 13.026 1.00 95.56 204 CYS A C 1
ATOM 1533 O O . CYS A 1 204 ? -1.324 5.221 13.036 1.00 95.56 204 CYS A O 1
ATOM 1535 N N . PRO A 1 205 ? -1.595 7.211 14.057 1.00 94.69 205 PRO A N 1
ATOM 1536 C CA . PRO A 1 205 ? -2.305 6.664 15.206 1.00 94.69 205 PRO A CA 1
ATOM 1537 C C . PRO A 1 205 ? -3.622 6.005 14.789 1.00 94.69 205 PRO A C 1
ATOM 1539 O O . PRO A 1 205 ? -4.474 6.608 14.124 1.00 94.69 205 PRO A O 1
ATOM 1542 N N . THR A 1 206 ? -3.834 4.770 15.227 1.00 95.25 206 THR A N 1
ATOM 1543 C CA . THR A 1 206 ? -4.985 3.963 14.821 1.00 95.25 206 THR A CA 1
ATOM 1544 C C . THR A 1 206 ? -5.546 3.147 15.992 1.00 95.25 206 THR A C 1
ATOM 1546 O O . THR A 1 206 ? -4.851 2.858 16.963 1.00 95.25 206 THR A O 1
ATOM 1549 N N . PRO A 1 207 ? -6.838 2.789 15.987 1.00 95.12 207 PRO A N 1
ATOM 1550 C CA . PRO A 1 207 ? -7.375 1.799 16.914 1.00 95.12 207 PRO A CA 1
ATOM 1551 C C . PRO A 1 207 ? -6.755 0.404 16.725 1.00 95.12 207 PRO A C 1
ATOM 1553 O O . PRO A 1 207 ? -6.073 0.108 15.751 1.00 95.12 207 PRO A O 1
ATOM 1556 N N . ARG A 1 208 ? -7.071 -0.512 17.653 1.00 94.25 208 ARG A N 1
ATOM 1557 C CA . ARG A 1 208 ? -6.615 -1.916 17.603 1.00 94.25 208 ARG A CA 1
ATOM 1558 C C . ARG A 1 208 ? -6.990 -2.620 16.292 1.00 94.25 208 ARG A C 1
ATOM 1560 O O . ARG A 1 208 ? -6.271 -3.527 15.878 1.00 94.25 208 ARG A O 1
ATOM 1567 N N . ARG A 1 209 ? -8.119 -2.241 15.692 1.00 96.62 209 ARG A N 1
ATOM 1568 C CA . ARG A 1 209 ? -8.648 -2.791 14.444 1.00 96.62 209 ARG A CA 1
ATOM 1569 C C . ARG A 1 209 ? -8.967 -1.670 13.474 1.00 96.62 209 ARG A C 1
ATOM 1571 O O . ARG A 1 209 ? -9.504 -0.640 13.869 1.00 96.62 209 ARG A O 1
ATOM 1578 N N . PHE A 1 210 ? -8.672 -1.895 12.207 1.00 97.81 210 PHE A N 1
ATOM 1579 C CA . PHE A 1 210 ? -8.894 -0.930 11.140 1.00 97.81 210 PHE A CA 1
ATOM 1580 C C . PHE A 1 210 ? -9.212 -1.663 9.838 1.00 97.81 210 PHE A C 1
ATOM 1582 O O . PHE A 1 210 ? -8.986 -2.866 9.707 1.00 97.81 210 PHE A O 1
ATOM 1589 N N . LEU A 1 211 ? -9.782 -0.946 8.878 1.00 98.56 211 LEU A N 1
ATOM 1590 C CA . LEU A 1 211 ? -10.160 -1.488 7.582 1.00 98.56 211 LEU A CA 1
ATOM 1591 C C . LEU A 1 211 ? -9.131 -1.088 6.534 1.00 98.56 211 LEU A C 1
ATOM 1593 O O . LEU A 1 211 ? -8.763 0.080 6.447 1.00 98.56 211 LEU A O 1
ATOM 1597 N N . VAL A 1 212 ? -8.738 -2.051 5.708 1.00 98.62 212 VAL A N 1
ATOM 1598 C CA . VAL A 1 212 ? -7.869 -1.862 4.547 1.00 98.62 212 VAL A CA 1
ATOM 1599 C C . VAL A 1 212 ? -8.639 -2.291 3.309 1.00 98.62 212 VAL A C 1
ATOM 1601 O O . VAL A 1 212 ? -9.167 -3.401 3.267 1.00 98.62 212 VAL A O 1
ATOM 1604 N N . ARG A 1 213 ? -8.702 -1.447 2.282 1.00 98.56 213 ARG A N 1
ATOM 1605 C CA . ARG A 1 213 ? -9.199 -1.839 0.960 1.00 98.56 213 ARG A CA 1
ATOM 1606 C C . ARG A 1 213 ? -8.085 -1.744 -0.054 1.00 98.56 213 ARG A C 1
ATOM 1608 O O . ARG A 1 213 ? -7.387 -0.738 -0.127 1.00 98.56 213 ARG A O 1
ATOM 1615 N N . VAL A 1 214 ? -7.975 -2.802 -0.843 1.00 98.44 214 VAL A N 1
ATOM 1616 C CA . VAL A 1 214 ? -7.041 -2.898 -1.954 1.00 98.44 214 VAL A CA 1
ATOM 1617 C C . VAL A 1 214 ? -7.846 -3.058 -3.230 1.00 98.44 214 VAL A C 1
ATOM 1619 O O . VAL A 1 214 ? -8.687 -3.961 -3.322 1.00 98.44 214 VAL A O 1
ATOM 1622 N N . ARG A 1 215 ? -7.567 -2.204 -4.213 1.00 98.44 215 ARG A N 1
ATOM 1623 C CA . ARG A 1 215 ? -8.064 -2.347 -5.579 1.00 98.44 215 ARG A CA 1
ATOM 1624 C C . ARG A 1 215 ? -6.896 -2.334 -6.551 1.00 98.44 215 ARG A C 1
ATOM 1626 O O . ARG A 1 215 ? -6.030 -1.482 -6.431 1.00 98.44 215 ARG A O 1
ATOM 1633 N N . ALA A 1 216 ? -6.863 -3.264 -7.493 1.00 98.38 216 ALA A N 1
ATOM 1634 C CA . ALA A 1 216 ? -5.817 -3.336 -8.503 1.00 98.38 216 ALA A CA 1
ATOM 1635 C C . ALA A 1 216 ? -6.366 -3.834 -9.837 1.00 98.38 216 ALA A C 1
ATOM 1637 O O . ALA A 1 216 ? -7.176 -4.769 -9.870 1.00 98.38 216 ALA A O 1
ATOM 1638 N N . THR A 1 217 ? -5.870 -3.234 -10.916 1.00 98.50 217 THR A N 1
ATOM 1639 C CA . THR A 1 217 ? -6.093 -3.672 -12.295 1.00 98.50 217 THR A CA 1
ATOM 1640 C C . THR A 1 217 ? -4.858 -4.444 -12.759 1.00 98.50 217 THR A C 1
ATOM 1642 O O . THR A 1 217 ? -3.756 -3.904 -12.831 1.00 98.50 217 THR A O 1
ATOM 1645 N N . LEU A 1 218 ? -5.043 -5.732 -13.034 1.00 98.38 218 LEU A N 1
ATOM 1646 C CA . LEU A 1 218 ? -4.004 -6.688 -13.403 1.00 98.38 218 LEU A CA 1
ATOM 1647 C C . LEU A 1 218 ? -3.874 -6.809 -14.926 1.00 98.38 218 LEU A C 1
ATOM 1649 O O . LEU A 1 218 ? -4.875 -6.736 -15.644 1.00 98.38 218 LEU A O 1
ATOM 1653 N N . ASP A 1 219 ? -2.670 -7.108 -15.411 1.00 97.81 219 ASP A N 1
ATOM 1654 C CA . ASP A 1 219 ? -2.427 -7.369 -16.838 1.00 97.81 219 ASP A CA 1
ATOM 1655 C C . ASP A 1 219 ? -3.104 -8.645 -17.351 1.00 97.81 219 ASP A C 1
ATOM 1657 O O . ASP A 1 219 ? -3.490 -8.740 -18.517 1.00 97.81 219 ASP A O 1
ATOM 1661 N N . SER A 1 220 ? -3.305 -9.628 -16.474 1.00 97.19 220 SER A N 1
ATOM 1662 C CA . SER A 1 220 ? -4.038 -10.856 -16.784 1.00 97.19 220 SER A CA 1
ATOM 1663 C C . SER A 1 220 ? -4.973 -11.261 -15.637 1.00 97.19 220 SER A C 1
ATOM 1665 O O . SER A 1 220 ? -4.771 -10.846 -14.493 1.00 97.19 220 SER A O 1
ATOM 1667 N N . PRO A 1 221 ? -6.046 -12.031 -15.911 1.00 96.69 221 PRO A N 1
ATOM 1668 C CA . PRO A 1 221 ? -6.952 -12.484 -14.862 1.00 96.69 221 PRO A CA 1
ATOM 1669 C C . PRO A 1 221 ? -6.219 -13.302 -13.794 1.00 96.69 221 PRO A C 1
ATOM 1671 O O . PRO A 1 221 ? -5.498 -14.245 -14.114 1.00 96.69 221 PRO A O 1
ATOM 1674 N N . ALA A 1 222 ? -6.444 -12.985 -12.518 1.00 95.12 222 ALA A N 1
ATOM 1675 C CA . ALA A 1 222 ? -5.831 -13.715 -11.413 1.00 95.12 222 ALA A CA 1
ATOM 1676 C C . ALA A 1 222 ? -6.758 -13.818 -10.200 1.00 95.12 222 ALA A C 1
ATOM 1678 O O . ALA A 1 222 ? -7.786 -13.148 -10.091 1.00 95.12 222 ALA A O 1
ATOM 1679 N N . SER A 1 223 ? -6.355 -14.659 -9.253 1.00 92.44 223 SER A N 1
ATOM 1680 C CA . SER A 1 223 ? -6.948 -14.731 -7.920 1.00 92.44 223 SER A CA 1
ATOM 1681 C C . SER A 1 223 ? -5.844 -14.591 -6.883 1.00 92.44 223 SER A C 1
ATOM 1683 O O . SER A 1 223 ? -4.731 -15.081 -7.091 1.00 92.44 223 SER A O 1
ATOM 1685 N N . LEU A 1 224 ? -6.159 -13.958 -5.753 1.00 95.19 224 LEU A N 1
ATOM 1686 C CA . LEU A 1 224 ? -5.252 -13.930 -4.610 1.00 95.19 224 LEU A CA 1
ATOM 1687 C C . LEU A 1 224 ? -5.098 -15.345 -4.059 1.00 95.19 224 LEU A C 1
ATOM 1689 O O . LEU A 1 224 ? -6.091 -16.037 -3.827 1.00 95.19 224 LEU A O 1
ATOM 1693 N N . ARG A 1 225 ? -3.854 -15.771 -3.855 1.00 95.50 225 ARG A N 1
ATOM 1694 C CA . ARG A 1 225 ? -3.530 -17.070 -3.261 1.00 95.50 225 ARG A CA 1
ATOM 1695 C C . ARG A 1 225 ? -2.660 -16.864 -2.038 1.00 95.50 225 ARG A C 1
ATOM 1697 O O . ARG A 1 225 ? -1.840 -15.950 -2.022 1.00 95.50 225 ARG A O 1
ATOM 1704 N N . THR A 1 226 ? -2.812 -17.736 -1.051 1.00 94.88 226 THR A N 1
ATOM 1705 C CA . THR A 1 226 ? -1.929 -17.742 0.113 1.00 94.88 226 THR A CA 1
ATOM 1706 C C . THR A 1 226 ? -0.506 -18.086 -0.321 1.00 94.88 226 THR A C 1
ATOM 1708 O O . THR A 1 226 ? -0.274 -19.123 -0.942 1.00 94.88 226 THR A O 1
ATOM 1711 N N . ARG A 1 227 ? 0.443 -17.202 -0.018 1.00 90.75 227 ARG A N 1
ATOM 1712 C CA . ARG A 1 227 ? 1.877 -17.333 -0.282 1.00 90.75 227 ARG A CA 1
ATOM 1713 C C . ARG A 1 227 ? 2.619 -16.726 0.896 1.00 90.75 227 ARG A C 1
ATOM 1715 O O . ARG A 1 227 ? 2.428 -15.550 1.179 1.00 90.75 227 ARG A O 1
ATOM 1722 N N . GLU A 1 228 ? 3.406 -17.536 1.600 1.00 88.12 228 GLU A N 1
ATOM 1723 C CA . GLU A 1 228 ? 4.278 -17.062 2.689 1.00 88.12 228 GLU A CA 1
ATOM 1724 C C . GLU A 1 228 ? 3.540 -16.210 3.748 1.00 88.12 228 GLU A C 1
ATOM 1726 O O . GLU A 1 228 ? 4.062 -15.228 4.262 1.00 88.12 228 GLU A O 1
ATOM 1731 N N . GLY A 1 229 ? 2.291 -16.571 4.070 1.00 90.81 229 GLY A N 1
ATOM 1732 C CA . GLY A 1 229 ? 1.470 -15.842 5.046 1.00 90.81 229 GLY A CA 1
ATOM 1733 C C . GLY A 1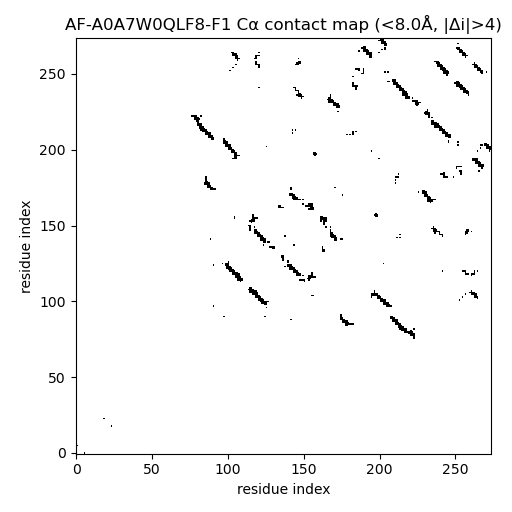 229 ? 0.693 -14.640 4.492 1.00 90.81 229 GLY A C 1
ATOM 1734 O O . GLY A 1 229 ? 0.030 -13.950 5.265 1.00 90.81 229 GLY A O 1
ATOM 1735 N N . PHE A 1 230 ? 0.705 -14.416 3.175 1.00 94.31 230 PHE A N 1
ATOM 1736 C CA . PHE A 1 230 ? -0.026 -13.339 2.503 1.00 94.31 230 PHE A CA 1
ATOM 1737 C C . PHE A 1 230 ? -1.011 -13.867 1.463 1.00 94.31 230 PHE A C 1
ATOM 1739 O O . PHE A 1 230 ? -0.714 -14.808 0.735 1.00 94.31 230 PHE A O 1
ATOM 1746 N N . LEU A 1 231 ? -2.172 -13.229 1.340 1.00 96.75 231 LEU A N 1
ATOM 1747 C CA . LEU A 1 231 ? -3.041 -13.347 0.173 1.00 96.75 231 LEU A CA 1
ATOM 1748 C C . LEU A 1 231 ? -2.475 -12.452 -0.930 1.00 96.75 231 LEU A C 1
ATOM 1750 O O . LEU A 1 231 ? -2.593 -11.231 -0.851 1.00 96.75 231 LEU A O 1
ATOM 1754 N N . ALA A 1 232 ? -1.836 -13.051 -1.934 1.00 96.31 232 ALA A N 1
ATOM 1755 C CA . ALA A 1 232 ? -1.004 -12.318 -2.883 1.00 96.31 232 ALA A CA 1
ATOM 1756 C C . ALA A 1 232 ? -1.166 -12.788 -4.337 1.00 96.31 232 ALA A C 1
ATOM 1758 O O . ALA A 1 232 ? -1.623 -13.905 -4.611 1.00 96.31 232 ALA A O 1
ATOM 1759 N N . THR A 1 233 ? -0.749 -11.935 -5.276 1.00 96.31 233 THR A N 1
ATOM 1760 C CA . THR A 1 233 ? -0.612 -12.251 -6.709 1.00 96.31 233 THR A CA 1
ATOM 1761 C C . THR A 1 233 ? 0.733 -11.757 -7.248 1.00 96.31 233 THR A C 1
ATOM 1763 O O . THR A 1 233 ? 1.267 -10.758 -6.781 1.00 96.31 233 THR A O 1
ATOM 1766 N N . ARG A 1 234 ? 1.300 -12.476 -8.224 1.00 95.88 234 ARG A N 1
ATOM 1767 C CA . ARG A 1 234 ? 2.512 -12.062 -8.962 1.00 95.88 234 ARG A CA 1
ATOM 1768 C C . ARG A 1 234 ? 2.200 -11.444 -10.319 1.00 95.88 234 ARG A C 1
ATOM 1770 O O . ARG A 1 234 ? 3.121 -11.023 -11.004 1.00 95.88 234 ARG A O 1
ATOM 1777 N N . VAL A 1 235 ? 0.930 -11.450 -10.721 1.00 97.44 235 VAL A N 1
ATOM 1778 C CA . VAL A 1 235 ? 0.538 -10.882 -12.008 1.00 97.44 235 VAL A CA 1
ATOM 1779 C C . VAL A 1 235 ? 0.850 -9.385 -12.000 1.00 97.44 235 VAL A C 1
ATOM 1781 O O . VAL A 1 235 ? 0.457 -8.718 -11.038 1.00 97.44 235 VAL A O 1
ATOM 1784 N N . PRO A 1 236 ? 1.543 -8.863 -13.025 1.00 97.69 236 PRO A N 1
ATOM 1785 C CA . PRO A 1 236 ? 1.802 -7.438 -13.153 1.00 97.69 236 PRO A CA 1
ATOM 1786 C C . PRO A 1 236 ? 0.534 -6.590 -13.003 1.00 97.69 236 PRO A C 1
ATOM 1788 O O . PRO A 1 236 ? -0.569 -6.982 -13.397 1.00 97.69 236 PRO A O 1
ATOM 1791 N N . VAL A 1 237 ? 0.700 -5.453 -12.337 1.00 98.25 237 VAL A N 1
ATOM 1792 C CA . VAL A 1 237 ? -0.373 -4.522 -11.975 1.00 98.25 237 VAL A CA 1
ATOM 1793 C C . VAL A 1 237 ? -0.177 -3.249 -12.789 1.00 98.25 237 VAL A C 1
ATOM 1795 O O . VAL A 1 237 ? 0.901 -2.663 -12.737 1.00 98.25 237 VAL A O 1
ATOM 1798 N N . ARG A 1 238 ? -1.211 -2.786 -13.495 1.00 98.38 238 ARG A N 1
ATOM 1799 C CA . ARG A 1 238 ? -1.179 -1.511 -14.235 1.00 98.38 238 ARG A CA 1
ATOM 1800 C C . ARG A 1 238 ? -1.374 -0.314 -13.320 1.00 98.38 238 ARG A C 1
ATOM 1802 O O . ARG A 1 238 ? -0.687 0.697 -13.421 1.00 98.38 238 ARG A O 1
ATOM 1809 N N . GLU A 1 239 ? -2.332 -0.456 -12.419 1.00 98.62 239 GLU A N 1
ATOM 1810 C CA . GLU A 1 239 ? -2.711 0.543 -11.432 1.00 98.62 239 GLU A CA 1
ATOM 1811 C C . GLU A 1 239 ? -3.219 -0.164 -10.180 1.00 98.62 239 GLU A C 1
ATOM 1813 O O . GLU A 1 239 ? -3.879 -1.210 -10.253 1.00 98.62 239 GLU A O 1
ATOM 1818 N N . ALA A 1 240 ? -2.914 0.407 -9.023 1.00 98.62 240 ALA A N 1
ATOM 1819 C CA . ALA A 1 240 ? -3.470 -0.053 -7.768 1.00 98.62 240 ALA A CA 1
ATOM 1820 C C . ALA A 1 240 ? -3.691 1.096 -6.794 1.00 98.62 240 ALA A C 1
ATOM 1822 O O . ALA A 1 240 ? -2.977 2.095 -6.793 1.00 98.62 240 ALA A O 1
ATOM 1823 N N . GLN A 1 241 ? -4.688 0.906 -5.940 1.00 98.81 241 GLN A N 1
ATOM 1824 C CA . GLN A 1 241 ? -5.117 1.832 -4.911 1.00 98.81 241 GLN A CA 1
ATOM 1825 C C . GLN A 1 241 ? -5.194 1.092 -3.574 1.00 98.81 241 GLN A C 1
ATOM 1827 O O . GLN A 1 241 ? -5.699 -0.035 -3.492 1.00 98.81 241 GLN A O 1
ATOM 1832 N N . LEU A 1 242 ? -4.711 1.744 -2.522 1.00 98.69 242 LEU A N 1
ATOM 1833 C CA . LEU A 1 242 ? -4.712 1.249 -1.151 1.00 98.69 242 LEU A CA 1
ATOM 1834 C C . LEU A 1 242 ? -5.347 2.317 -0.265 1.00 98.69 242 LEU A C 1
ATOM 1836 O O . LEU A 1 242 ? -4.856 3.438 -0.204 1.00 98.69 242 LEU A O 1
ATOM 1840 N N . ALA A 1 243 ? -6.428 1.977 0.428 1.00 98.75 243 ALA A N 1
ATOM 1841 C CA . ALA A 1 243 ? -7.079 2.885 1.368 1.00 98.75 243 ALA A CA 1
ATOM 1842 C C . ALA A 1 243 ? -7.197 2.247 2.744 1.00 98.75 243 ALA A C 1
ATOM 1844 O O . ALA A 1 243 ? -7.494 1.054 2.865 1.00 98.75 243 ALA A O 1
ATOM 1845 N N . VAL A 1 244 ? -7.017 3.059 3.782 1.00 98.50 244 VAL A N 1
ATOM 1846 C CA . VAL A 1 244 ? -7.130 2.632 5.174 1.00 98.50 244 VAL A CA 1
ATOM 1847 C C . VAL A 1 244 ? -8.018 3.596 5.941 1.00 98.50 244 VAL A C 1
ATOM 1849 O O . VAL A 1 244 ? -7.901 4.816 5.812 1.00 98.50 244 VAL A O 1
ATOM 1852 N N . ARG A 1 245 ? -8.908 3.045 6.765 1.00 98.44 245 ARG A N 1
ATOM 1853 C CA . ARG A 1 245 ? -9.770 3.815 7.668 1.00 98.44 245 ARG A CA 1
ATOM 1854 C C . ARG A 1 245 ? -9.984 3.088 8.987 1.00 98.44 245 ARG A C 1
ATOM 1856 O O . ARG A 1 245 ? -9.854 1.867 9.061 1.00 98.44 245 ARG A O 1
ATOM 1863 N N . THR A 1 246 ? -10.374 3.821 10.020 1.00 98.12 246 THR A N 1
ATOM 1864 C CA . THR A 1 246 ? -10.851 3.217 11.271 1.00 98.12 246 THR A CA 1
ATOM 1865 C C . THR A 1 246 ? -12.164 2.459 11.042 1.00 98.12 246 THR A C 1
ATOM 1867 O O . THR A 1 246 ? -12.888 2.725 10.080 1.00 98.12 246 THR A O 1
ATOM 1870 N N . GLU A 1 247 ? -12.529 1.546 11.947 1.00 97.25 247 GLU A N 1
ATOM 1871 C CA . GLU A 1 247 ? -13.854 0.898 11.896 1.00 97.25 247 GLU A CA 1
ATOM 1872 C C . GLU A 1 247 ? -15.002 1.918 12.034 1.00 97.25 247 GLU A C 1
ATOM 1874 O O . GLU A 1 247 ? -16.039 1.761 11.395 1.00 97.25 247 GLU A O 1
ATOM 1879 N N . THR A 1 248 ? -14.778 3.015 12.771 1.00 97.25 248 THR A N 1
ATOM 1880 C CA . THR A 1 248 ? -15.713 4.154 12.884 1.00 97.25 248 THR A CA 1
ATOM 1881 C C . THR A 1 248 ? -15.798 5.011 11.618 1.00 97.25 248 THR A C 1
ATOM 1883 O O . THR A 1 248 ? -16.651 5.885 11.518 1.00 97.25 248 THR A O 1
ATOM 1886 N N . GLY A 1 249 ? -14.931 4.764 10.635 1.00 97.69 249 GLY A N 1
ATOM 1887 C CA . GLY A 1 249 ? -14.985 5.363 9.309 1.00 97.69 249 GLY A CA 1
ATOM 1888 C C . GLY A 1 249 ? -14.114 6.588 9.072 1.00 97.69 249 GLY A C 1
ATOM 1889 O O . GLY A 1 249 ? -14.112 7.084 7.948 1.00 97.69 249 GLY A O 1
ATOM 1890 N N . ARG A 1 250 ? -13.320 7.017 10.056 1.00 97.88 250 ARG A N 1
ATOM 1891 C CA . ARG A 1 250 ? -12.323 8.079 9.876 1.00 97.88 250 ARG A CA 1
ATOM 1892 C C . ARG A 1 250 ? -11.232 7.605 8.903 1.00 97.88 250 ARG A C 1
ATOM 1894 O O . ARG A 1 250 ? -10.607 6.577 9.191 1.00 97.88 250 ARG A O 1
ATOM 1901 N N . PRO A 1 251 ? -10.991 8.300 7.777 1.00 98.31 251 PRO A N 1
ATOM 1902 C CA . PRO A 1 251 ? -9.933 7.922 6.847 1.00 98.31 251 PRO A CA 1
ATOM 1903 C C . PRO A 1 251 ? -8.566 8.156 7.504 1.00 98.31 251 PRO A C 1
ATOM 1905 O O . PRO A 1 251 ? -8.400 9.098 8.276 1.00 98.31 251 PRO A O 1
ATOM 1908 N N . LEU A 1 252 ? -7.612 7.261 7.247 1.00 98.25 252 LEU A N 1
ATOM 1909 C CA . LEU A 1 252 ? -6.250 7.334 7.791 1.00 98.25 252 LEU A CA 1
ATOM 1910 C C . LEU A 1 252 ? -5.220 7.548 6.684 1.00 98.25 252 LEU A C 1
ATOM 1912 O O . LEU A 1 252 ? -4.340 8.387 6.833 1.00 98.25 252 LEU A O 1
ATOM 1916 N N . MET A 1 253 ? -5.350 6.817 5.576 1.00 98.25 253 MET A N 1
ATOM 1917 C CA . MET A 1 253 ? -4.494 6.987 4.403 1.00 98.25 253 MET A CA 1
ATOM 1918 C C . MET A 1 253 ? -5.190 6.547 3.115 1.00 98.25 253 MET A C 1
ATOM 1920 O O . MET A 1 253 ? -6.066 5.676 3.124 1.00 98.25 253 MET A O 1
ATOM 1924 N N . TYR A 1 254 ? -4.734 7.118 2.009 1.00 98.75 254 TYR A N 1
ATOM 1925 C CA . TYR A 1 254 ? -5.015 6.704 0.644 1.00 98.75 254 TYR A CA 1
ATOM 1926 C C . TYR A 1 254 ? -3.715 6.772 -0.154 1.00 98.75 254 TYR A C 1
ATOM 1928 O O . TYR A 1 254 ? -2.973 7.747 -0.062 1.00 98.75 254 TYR A O 1
ATOM 1936 N N . ALA A 1 255 ? -3.444 5.740 -0.940 1.00 98.62 255 ALA A N 1
ATOM 1937 C CA . ALA A 1 255 ? -2.297 5.686 -1.822 1.00 98.62 255 ALA A CA 1
ATOM 1938 C C . ALA A 1 255 ? -2.685 5.113 -3.182 1.00 98.62 255 ALA A C 1
ATOM 1940 O O . ALA A 1 255 ? -3.590 4.280 -3.290 1.00 98.62 255 ALA A O 1
ATOM 1941 N N . GLU A 1 256 ? -1.959 5.541 -4.205 1.00 98.69 256 GLU A N 1
ATOM 1942 C CA . GLU A 1 256 ? -2.140 5.116 -5.588 1.00 98.69 256 GLU A CA 1
ATOM 1943 C C . GLU A 1 256 ? -0.780 4.886 -6.235 1.00 98.69 256 GLU A C 1
ATOM 1945 O O . GLU A 1 256 ? 0.150 5.665 -6.024 1.00 98.69 256 GLU A O 1
ATOM 1950 N N . VAL A 1 257 ? -0.666 3.821 -7.024 1.00 98.44 257 VAL A N 1
ATOM 1951 C CA . VAL A 1 257 ? 0.533 3.495 -7.801 1.00 98.44 257 VAL A CA 1
ATOM 1952 C C . VAL A 1 257 ? 0.142 3.163 -9.231 1.00 98.44 257 VAL A C 1
ATOM 1954 O O . VAL A 1 257 ? -0.845 2.468 -9.469 1.00 98.44 257 VAL A O 1
ATOM 1957 N N . LEU A 1 258 ? 0.935 3.652 -10.181 1.00 98.50 258 LEU A N 1
ATOM 1958 C CA . LEU A 1 258 ? 0.697 3.505 -11.614 1.00 98.50 258 LEU A CA 1
ATOM 1959 C C . LEU A 1 258 ? 1.939 2.929 -12.293 1.00 98.50 258 LEU A C 1
ATOM 1961 O O . LEU A 1 258 ? 3.058 3.314 -11.967 1.00 98.50 258 LEU A O 1
ATOM 1965 N N . GLU A 1 259 ? 1.758 2.101 -13.319 1.00 97.69 259 GLU A N 1
ATOM 1966 C CA . GLU A 1 259 ? 2.842 1.523 -14.134 1.00 97.69 259 GLU A CA 1
ATOM 1967 C C . GLU A 1 259 ? 3.706 2.592 -14.838 1.00 97.69 259 GLU A C 1
ATOM 1969 O O . GLU A 1 259 ? 4.856 2.361 -15.218 1.00 97.69 259 GLU A O 1
ATOM 1974 N N . SER A 1 260 ? 3.209 3.824 -14.951 1.00 97.62 260 SER A N 1
ATOM 1975 C CA . SER A 1 260 ? 4.033 4.966 -15.370 1.00 97.62 260 SER A CA 1
ATOM 1976 C C . SER A 1 260 ? 5.210 5.256 -14.422 1.00 97.62 260 SER A C 1
ATOM 1978 O O . SER A 1 260 ? 6.139 5.963 -14.803 1.00 97.62 260 SER A O 1
ATOM 1980 N N . GLY A 1 261 ? 5.200 4.712 -13.201 1.00 97.38 261 GLY A N 1
ATOM 1981 C CA . GLY A 1 261 ? 6.177 4.991 -12.146 1.00 97.38 261 GLY A CA 1
ATOM 1982 C C . GLY A 1 261 ? 5.701 6.045 -11.156 1.00 97.38 261 GLY A C 1
ATOM 1983 O O . GLY A 1 261 ? 6.399 6.323 -10.183 1.00 97.38 261 GLY A O 1
ATOM 1984 N N . LYS A 1 262 ? 4.520 6.629 -11.375 1.00 98.38 262 LYS A N 1
ATOM 1985 C CA . LYS A 1 262 ? 3.905 7.553 -10.425 1.00 98.38 262 LYS A CA 1
ATOM 1986 C C . LYS A 1 262 ? 3.410 6.789 -9.200 1.00 98.38 262 LYS A C 1
ATOM 1988 O O . LYS A 1 262 ? 2.836 5.707 -9.321 1.00 98.38 262 LYS A O 1
ATOM 1993 N N . ALA A 1 263 ? 3.620 7.390 -8.040 1.00 98.12 263 ALA A N 1
ATOM 1994 C CA . ALA A 1 263 ? 3.025 6.977 -6.784 1.00 98.12 263 A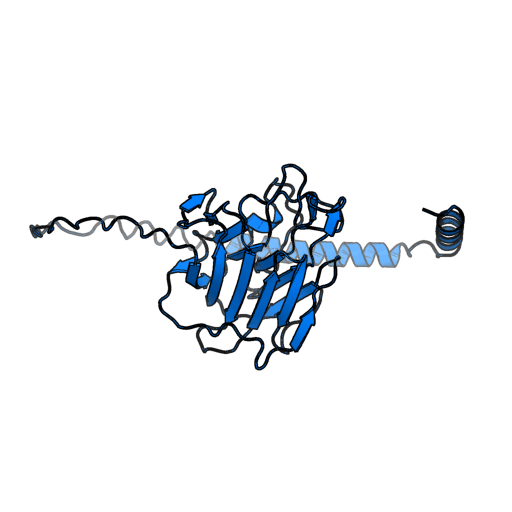LA A CA 1
ATOM 1995 C C . ALA A 1 263 ? 2.560 8.229 -6.041 1.00 98.12 263 ALA A C 1
ATOM 1997 O O . ALA A 1 263 ? 3.214 9.269 -6.139 1.00 98.12 263 ALA A O 1
ATOM 1998 N N . SER A 1 264 ? 1.460 8.123 -5.309 1.00 98.50 264 SER A N 1
ATOM 1999 C CA . SER A 1 264 ? 0.923 9.196 -4.472 1.00 98.50 264 SER A CA 1
ATOM 2000 C C . SER A 1 264 ? 0.533 8.641 -3.109 1.00 98.50 264 SER A C 1
ATOM 2002 O O . SER A 1 264 ? 0.063 7.505 -3.018 1.00 98.50 264 SER A O 1
ATOM 2004 N N . LEU A 1 265 ? 0.702 9.451 -2.067 1.00 98.25 265 LEU A N 1
ATOM 2005 C CA . LEU A 1 265 ? 0.333 9.127 -0.694 1.00 98.25 265 LEU A CA 1
ATOM 2006 C C . LEU A 1 265 ? -0.349 10.328 -0.047 1.00 98.25 265 LEU A C 1
ATOM 2008 O O . LEU A 1 265 ? 0.152 11.450 -0.094 1.00 98.25 265 LEU A O 1
ATOM 2012 N N . PHE A 1 266 ? -1.492 10.060 0.569 1.00 98.56 266 PHE A N 1
ATOM 2013 C CA . PHE A 1 266 ? -2.292 11.016 1.315 1.00 98.56 266 PHE A CA 1
ATOM 2014 C C . PHE A 1 266 ? -2.612 10.416 2.680 1.00 98.56 266 PHE A C 1
ATOM 2016 O O . PHE A 1 266 ? -2.990 9.247 2.768 1.00 98.56 266 PHE A O 1
ATOM 2023 N N . THR A 1 267 ? -2.481 11.204 3.739 1.00 98.56 267 THR A N 1
ATOM 2024 C CA . THR A 1 267 ? -2.659 10.776 5.128 1.00 98.56 267 THR A CA 1
ATOM 2025 C C . THR A 1 267 ? -3.550 11.750 5.895 1.00 98.56 267 THR A C 1
ATOM 2027 O O . THR A 1 267 ? -3.813 12.875 5.465 1.00 98.56 267 THR A O 1
ATOM 2030 N N . ALA A 1 268 ? -4.110 11.292 7.012 1.00 98.25 268 ALA A N 1
ATOM 2031 C CA . ALA A 1 268 ? -4.914 12.139 7.884 1.00 98.25 268 ALA A CA 1
ATOM 2032 C C . ALA A 1 268 ? -4.028 13.151 8.625 1.00 98.25 268 ALA A C 1
ATOM 2034 O O . ALA A 1 268 ? -2.865 12.878 8.904 1.00 98.25 268 ALA A O 1
ATOM 2035 N N . SER A 1 269 ? -4.599 14.282 9.048 1.00 96.69 269 SER A N 1
ATOM 2036 C CA . SER A 1 269 ? -3.874 15.341 9.775 1.00 96.69 269 SER A CA 1
ATOM 2037 C C . SER A 1 269 ? -3.230 14.902 11.098 1.00 96.69 269 SER A C 1
ATOM 2039 O O . SER A 1 269 ? -2.358 15.593 11.609 1.00 96.69 269 SER A O 1
ATOM 2041 N N . GLY A 1 270 ? -3.658 13.771 11.666 1.00 95.19 270 GLY A N 1
ATOM 2042 C CA . GLY A 1 270 ? -3.056 13.187 12.867 1.00 95.19 270 GLY A CA 1
ATOM 2043 C C . GLY A 1 270 ? -1.862 12.267 12.601 1.00 95.19 270 GLY A C 1
ATOM 2044 O O . GLY A 1 270 ? -1.342 11.701 13.558 1.00 95.19 270 GLY A O 1
ATOM 2045 N N . CYS A 1 271 ? -1.476 12.060 11.340 1.00 96.56 271 CYS A N 1
ATOM 2046 C CA . CYS A 1 271 ? -0.280 11.305 10.986 1.00 96.56 271 CYS A CA 1
ATOM 2047 C C . CYS A 1 271 ? 0.945 12.227 10.963 1.00 96.56 271 CYS A C 1
ATOM 2049 O O . CYS A 1 271 ? 0.847 13.376 10.530 1.00 96.56 271 CYS A O 1
ATOM 2051 N N . PHE A 1 272 ? 2.095 11.724 11.400 1.00 94.31 272 PHE A N 1
ATOM 2052 C CA . PHE A 1 272 ? 3.350 12.473 11.454 1.00 94.31 272 PHE A CA 1
ATOM 2053 C C . PHE A 1 272 ? 4.392 11.836 10.539 1.00 94.31 272 PHE A C 1
ATOM 2055 O O . PHE A 1 272 ? 4.393 10.626 10.349 1.00 94.31 272 PHE A O 1
ATOM 2062 N N . ARG A 1 273 ? 5.233 12.670 9.928 1.00 91.81 273 ARG A N 1
ATOM 2063 C CA . ARG A 1 273 ? 6.322 12.232 9.050 1.00 91.81 273 ARG A CA 1
ATOM 2064 C C . ARG A 1 273 ? 7.502 11.744 9.900 1.00 91.81 273 ARG A C 1
ATOM 2066 O O . ARG A 1 273 ? 7.808 12.413 10.888 1.00 91.81 273 ARG A O 1
ATOM 2073 N N . GLU A 1 274 ? 8.124 10.627 9.514 1.00 83.31 274 GLU A N 1
ATOM 2074 C CA . GLU A 1 274 ? 9.390 10.140 10.106 1.00 83.31 274 GLU A CA 1
ATOM 2075 C C . GLU A 1 274 ? 10.609 10.905 9.563 1.00 83.31 274 GLU A C 1
ATOM 2077 O O . GLU A 1 274 ? 10.587 11.307 8.370 1.00 83.31 274 GLU A O 1
#

Mean predicted aligned error: 12.41 Å

pLDDT: mean 84.04, std 18.2, range [41.78, 98.81]

Sequence (274 aa):
MSFELERRLREARETLPDPDATATEHARERALAAIGRRRSRRLRSTALVAAVVVAALLGVGFAGASFLREPFTASKPATSRIVDRTFVCAHGALGDLKEIEARAGRGIREGRSKWKQLPFAVVATGRATNSLSRWGRLTYSYAWITAGEPSSTTTIDSEWRKIGVPATLGVSAKACARATSRVPLSAAGLSGGGASPFGEEFDCPTPRRFLVRVRATLDSPASLRTREGFLATRVPVREAQLAVRTETGRPLMYAEVLESGKASLFTASGCFRE

Secondary structure (DSSP, 8-state):
--HHHHHHHHHHHHHSPPPPHHHHHHHHHHHHHHHHHHHHTTSSSSTTTTTTSSTTSS----------------PPPPPEEEEEEEEEEE--SS-S--EEEEEEE--EEETTTEEEE--EEEEEES------STTTTGGGEEEEEE-B---TT-BS-SSS---B-S-SEEEETTTEEEE--------TT-EEEEPPTT-EEEEEE--SEEEEEEEEEEEEEE--EEETTEEEE-S-EEEEEEEEEETT--EEEEEEEETTS-EEEEE-TT-EE-

Radius of gyration: 23.76 Å; Cα contacts (8 Å, |Δi|>4): 564; chains: 1; bounding box: 65×58×58 Å

Nearest PDB structures (foldseek):
  1ua8-assembly1_A  TM=1.648E-01  e=2.757E-01  Escherichia coli
  8v1k-assembly2_B  TM=2.395E-01  e=2.418E+00  Francisella tularensis subsp. tularensis SCHU S4
  6lgw-assembly2_F  TM=1.324E-01  e=2.695E+00  Lyssavirus rabies

Foldseek 3Di:
DDPVVVVVVVVVVVPDPDPPPVNVVVVVVVVVVVVVVVVVVVVVPPVPPVVPVVPPPDDDDDDDDPDPDDPPPPPDPDWDLKDKFKKKFFDDPPDDQQKKKKKWAFWDADPDAHTLEWTKIFIFDPPLDPQPDLCSNVVRTQKMATAHAHDPNYAHADDPDRNGDPFRIKGALVGIDTDPDDADQDLPQWDWWWAYNNMWMKMWRAPRMKMKIKIFRFPTTDFQDDDPRIRGHRTGTQKMKMWIGHPVRHTAKIKMGGNVRIIIITGHPRIDTD

Solvent-accessible surface area (backbone atoms only — not comparable to full-atom values): 15256 Å² total; per-residue (Å²): 136,60,72,66,57,56,51,50,54,50,55,52,59,73,68,50,74,76,79,51,66,66,61,54,49,52,52,49,50,54,55,49,53,61,53,53,65,60,56,66,62,60,68,69,63,64,72,70,61,69,71,65,69,74,75,77,78,80,75,87,79,95,78,91,73,90,71,84,74,76,84,76,76,77,74,75,82,76,65,35,39,61,50,74,49,31,27,40,33,43,69,69,92,84,61,90,79,44,37,34,24,41,38,24,18,18,31,40,64,56,74,93,82,41,39,45,23,37,3,25,37,39,36,24,47,69,62,75,54,91,49,84,52,77,50,32,58,63,77,46,28,50,34,39,39,30,13,40,70,82,51,100,77,18,17,71,52,69,84,90,52,87,37,58,69,93,39,32,30,35,32,21,58,81,45,33,43,86,41,87,67,88,69,75,87,57,56,82,90,40,52,72,46,76,30,42,64,81,40,41,52,30,45,31,77,44,65,65,47,31,36,40,28,43,36,35,40,35,78,52,66,46,63,73,39,83,52,99,61,17,40,26,36,68,59,35,17,50,34,28,38,43,23,33,24,38,77,91,60,55,69,45,37,25,32,40,19,27,48,87,22,49,14,31,40,21,32,24,90,78,39,44,73,119